Protein AF-W2T5D7-F1 (afdb_monomer_lite)

Foldseek 3Di:
DWDQDPQRFIADPNHTLDRFFDEWDDAVQWIWTAGVQQKIFIAGNPPSHGPADIDHHARQKYWDDDDNQAQWTWIQHNVRDIDIDGTPVSLVSNLVVCLVVVVLVVSLVSCVVVVFQLLCSCQVCVVSCLVCVLVVLVPDPDLVSLLVSLVRDDQDHGPSHPDDGDPQRLLSSLVSQLVSLVPDDLVSSVVNLVNNLSSQCSHVVRNVVVNVVSVVVNVVVVVVVVVVVVVVVVVVVVVVVVVVVVVVVVVVPD

Radius of gyration: 29.01 Å; chains: 1; bounding box: 74×68×77 Å

Organism: Necator americanus (NCBI:txid51031)

Sequence (254 aa):
MLVLTPDFELYADDRLISDSVTSYLVSEDTCLYISLQHKLHLVSPTDRRQLDKERAVELGSKLIACSTSSTSVTMQMPRGNLETIHPRPFVIRVIKELIDKLEYMKALKEMKKHRIDMNLLVDYRPNVFLEHIGDFIRSAKDPDLVNLLIAALNNHCSEWCDGVPMNDKVNCITDLLTKEVVSLPHERRIHMLVVALSALLKATPQRVQEALRLIIEHTNEHTLELILFSLSLREHEREKTEEKGLKKKTYRIN

Secondary structure (DSSP, 8-state):
-EEE-TTS-EEETTEEEESSEEEEEEETTEEEEEETTSEEEEE-TTT--B-S--EE--TT-EEEEE-TT-S-EEEE-TTS-EEEE--HHHHHHHHHHHHHTT-HHHHHHHHHHHT--TTHHHHSSHHHHHHHHHHHHHH---HHHHHHHHHH--SSPPTT--SPPPTTHHHHHHHHHHHHHHTS-HHHHHHHHHHHHHHHHHSSS--HHHHHHHHHHHHHHHHHHHHHHHHHHHHHHHHHHHHHHHHHHHTT--

pLDDT: mean 91.48, std 9.66, range [41.31, 98.5]

InterPro domains:
  IPR006849 Elongator complex protein 1 [PTHR12747] (4-230)
  IPR056167 ELP1, alpha-solenoid [PF23925] (88-219)

Structure (mmCIF, N/CA/C/O backbone):
data_AF-W2T5D7-F1
#
_entry.id   AF-W2T5D7-F1
#
loop_
_atom_site.group_PDB
_atom_site.id
_atom_site.type_symbol
_atom_site.label_atom_id
_atom_site.label_alt_id
_atom_site.label_comp_id
_atom_site.label_asym_id
_atom_site.label_entity_id
_atom_site.label_seq_id
_atom_site.pdbx_PDB_ins_code
_atom_site.Cartn_x
_atom_site.Cartn_y
_atom_site.Cartn_z
_atom_site.occupancy
_atom_site.B_iso_or_equiv
_atom_site.auth_seq_id
_atom_site.auth_comp_id
_atom_site.auth_asym_id
_atom_site.auth_atom_id
_atom_site.pdbx_PDB_model_num
ATOM 1 N N . MET A 1 1 ? 7.777 0.187 -29.564 1.00 74.94 1 MET A N 1
ATOM 2 C CA . MET A 1 1 ? 8.770 -0.903 -29.672 1.00 74.94 1 MET A CA 1
ATOM 3 C C . MET A 1 1 ? 10.034 -0.502 -28.926 1.00 74.94 1 MET A C 1
ATOM 5 O O . MET A 1 1 ? 10.479 0.625 -29.104 1.00 74.94 1 MET A O 1
ATOM 9 N N . LEU A 1 2 ? 10.590 -1.396 -28.096 1.00 85.56 2 LEU A N 1
ATOM 10 C CA . LEU A 1 2 ? 11.895 -1.186 -27.457 1.00 85.56 2 LEU A CA 1
ATOM 11 C C . LEU A 1 2 ? 12.988 -1.952 -28.190 1.00 85.56 2 LEU A C 1
ATOM 13 O O . LEU A 1 2 ? 12.809 -3.138 -28.471 1.00 85.56 2 LEU A O 1
ATOM 17 N N . VAL A 1 3 ? 14.103 -1.283 -28.464 1.00 92.81 3 VAL A N 1
ATOM 18 C CA . VAL A 1 3 ? 15.235 -1.841 -29.212 1.00 92.81 3 VAL A CA 1
ATOM 19 C C . VAL A 1 3 ? 16.529 -1.467 -28.508 1.00 92.81 3 VAL A C 1
ATOM 21 O O . VAL A 1 3 ? 16.761 -0.291 -28.248 1.00 92.81 3 VAL A O 1
ATOM 24 N N . LEU A 1 4 ? 17.364 -2.464 -28.220 1.00 94.56 4 LEU A N 1
ATOM 25 C CA . LEU A 1 4 ? 18.744 -2.266 -27.786 1.00 94.56 4 LEU A CA 1
ATOM 26 C C . LEU A 1 4 ? 19.672 -2.488 -28.985 1.00 94.56 4 LEU A C 1
ATOM 28 O O . LEU A 1 4 ? 19.646 -3.565 -29.584 1.00 94.56 4 LEU A O 1
ATOM 32 N N . THR A 1 5 ? 20.462 -1.481 -29.345 1.00 94.75 5 THR A N 1
ATOM 33 C CA . THR A 1 5 ? 21.422 -1.562 -30.455 1.00 94.75 5 THR A CA 1
ATOM 34 C C . THR A 1 5 ? 22.728 -2.248 -30.020 1.00 94.75 5 THR A C 1
ATOM 36 O O . THR A 1 5 ? 23.008 -2.351 -28.821 1.00 94.75 5 THR A O 1
ATOM 39 N N . PRO A 1 6 ? 23.565 -2.715 -30.969 1.00 94.31 6 PRO A N 1
ATOM 40 C CA . PRO A 1 6 ? 24.908 -3.218 -30.665 1.00 94.31 6 PRO A CA 1
ATOM 41 C C . PRO A 1 6 ? 25.825 -2.185 -29.992 1.00 94.31 6 PRO A C 1
ATOM 43 O O . PRO A 1 6 ? 26.745 -2.578 -29.280 1.00 94.31 6 PRO A O 1
ATOM 46 N N . ASP A 1 7 ? 25.545 -0.893 -30.180 1.00 94.75 7 ASP A N 1
ATOM 47 C CA . ASP A 1 7 ? 26.285 0.230 -29.595 1.00 94.75 7 ASP A CA 1
ATOM 48 C C . ASP A 1 7 ? 25.801 0.591 -28.175 1.00 94.75 7 ASP A C 1
ATOM 50 O O . ASP A 1 7 ? 26.165 1.632 -27.639 1.00 94.75 7 ASP A O 1
ATOM 54 N N . PHE A 1 8 ? 25.018 -0.293 -27.539 1.00 95.94 8 PHE A N 1
ATOM 55 C CA . PHE A 1 8 ? 24.471 -0.148 -26.181 1.00 95.94 8 PHE A CA 1
ATOM 56 C C . PHE A 1 8 ? 23.406 0.947 -26.025 1.00 95.94 8 PHE A C 1
ATOM 58 O O . PHE A 1 8 ? 23.100 1.371 -24.908 1.00 95.94 8 PHE A O 1
ATOM 65 N N . GLU A 1 9 ? 22.776 1.364 -27.121 1.00 96.81 9 GLU A N 1
ATOM 66 C CA . GLU A 1 9 ? 21.721 2.373 -27.100 1.00 96.81 9 GLU A CA 1
ATOM 67 C C . GLU A 1 9 ? 20.343 1.713 -26.996 1.00 96.81 9 GLU A C 1
ATOM 69 O O . GLU A 1 9 ? 19.939 0.918 -27.846 1.00 96.81 9 GLU A O 1
ATOM 74 N N . LEU A 1 10 ? 19.604 2.039 -25.937 1.00 96.19 10 LEU A N 1
ATOM 75 C CA . LEU A 1 10 ? 18.232 1.596 -25.733 1.00 96.19 10 LEU A CA 1
ATOM 76 C C . LEU A 1 10 ? 17.261 2.667 -26.227 1.00 96.19 10 LEU A C 1
ATOM 78 O O . LEU A 1 10 ? 17.227 3.776 -25.693 1.00 96.19 10 LEU A O 1
ATOM 82 N N . TYR A 1 11 ? 16.414 2.302 -27.182 1.00 94.00 11 TYR A N 1
ATOM 83 C CA . TYR A 1 11 ? 15.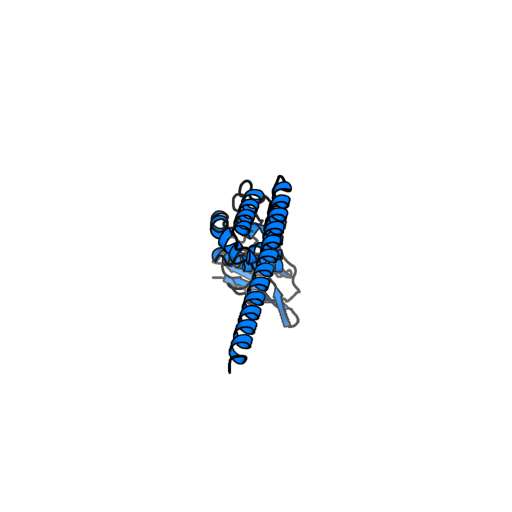345 3.139 -27.715 1.00 94.00 11 TYR A CA 1
ATOM 84 C C . TYR A 1 11 ? 13.971 2.626 -27.289 1.00 94.00 11 TYR A C 1
ATOM 86 O O . TYR A 1 11 ? 13.755 1.417 -27.219 1.00 94.00 11 TYR A O 1
ATOM 94 N N . ALA A 1 12 ? 13.029 3.543 -27.071 1.00 90.88 12 ALA A N 1
ATOM 95 C CA . ALA A 1 12 ? 11.598 3.274 -26.963 1.00 90.88 12 ALA A CA 1
ATOM 96 C C . ALA A 1 12 ? 10.849 4.198 -27.932 1.00 90.88 12 ALA A C 1
ATOM 98 O O . ALA A 1 12 ? 10.947 5.416 -27.805 1.00 90.88 12 ALA A O 1
ATOM 99 N N . ASP A 1 13 ? 10.133 3.628 -28.906 1.00 87.00 13 ASP A N 1
ATOM 100 C CA . ASP A 1 13 ? 9.374 4.386 -29.923 1.00 87.00 13 ASP A CA 1
ATOM 101 C C . ASP A 1 13 ? 10.215 5.497 -30.584 1.00 87.00 13 ASP A C 1
ATOM 103 O O . ASP A 1 13 ? 9.859 6.676 -30.568 1.00 87.00 13 ASP A O 1
ATOM 107 N N . ASP A 1 14 ? 11.385 5.107 -31.104 1.00 86.00 14 ASP A N 1
ATOM 108 C CA . ASP A 1 14 ? 12.387 5.964 -31.763 1.00 86.00 14 ASP A CA 1
ATOM 109 C C . ASP A 1 14 ? 13.026 7.047 -30.875 1.00 86.00 14 ASP A C 1
ATOM 111 O O . ASP A 1 14 ? 13.807 7.878 -31.342 1.00 86.00 14 ASP A O 1
ATOM 115 N N . ARG A 1 15 ? 12.760 7.028 -29.564 1.00 89.25 15 ARG A N 1
ATOM 116 C CA . ARG A 1 15 ? 13.391 7.924 -28.588 1.00 89.25 15 ARG A CA 1
ATOM 117 C C . ARG A 1 15 ? 14.468 7.198 -27.804 1.00 89.25 15 ARG A C 1
ATOM 119 O O . ARG A 1 15 ? 14.214 6.151 -27.215 1.00 89.25 15 ARG A O 1
ATOM 126 N N . LEU A 1 16 ? 15.653 7.796 -27.738 1.00 93.44 16 LEU A N 1
ATOM 127 C CA . LEU A 1 16 ? 16.753 7.292 -26.922 1.00 93.44 16 LEU A CA 1
ATOM 128 C C . LEU A 1 16 ? 16.403 7.391 -25.426 1.00 93.44 16 LEU A C 1
ATOM 130 O O . LEU A 1 16 ? 16.197 8.492 -24.897 1.00 93.44 16 LEU A O 1
ATOM 134 N N . ILE A 1 17 ? 16.368 6.243 -24.749 1.00 94.06 17 ILE A N 1
ATOM 135 C CA . ILE A 1 17 ? 16.234 6.118 -23.294 1.00 94.06 17 ILE A CA 1
ATOM 136 C C . ILE A 1 17 ? 17.598 6.311 -22.628 1.00 94.06 17 ILE A C 1
ATOM 138 O O . ILE A 1 17 ? 17.723 7.140 -21.730 1.00 94.06 17 ILE A O 1
ATOM 142 N N . SER A 1 18 ? 18.611 5.565 -23.073 1.00 94.88 18 SER A N 1
ATOM 143 C CA . SER A 1 18 ? 19.990 5.636 -22.575 1.00 94.88 18 SER A CA 1
ATOM 144 C C . SER A 1 18 ? 20.948 5.033 -23.605 1.00 94.88 18 SER A C 1
ATOM 146 O O . SER A 1 18 ? 20.582 4.100 -24.310 1.00 94.88 18 SER A O 1
ATOM 148 N N . ASP A 1 19 ? 22.162 5.567 -23.683 1.00 95.44 19 ASP A N 1
ATOM 149 C CA . ASP A 1 19 ? 23.250 5.206 -24.607 1.00 95.44 19 ASP A CA 1
ATOM 150 C C . ASP A 1 19 ? 24.275 4.225 -24.006 1.00 95.44 19 ASP A C 1
ATOM 152 O O . ASP A 1 19 ? 25.357 4.010 -24.542 1.00 95.44 19 ASP A O 1
ATOM 156 N N . SER A 1 20 ? 23.977 3.674 -22.831 1.00 95.69 20 SER A N 1
ATOM 157 C CA . SER A 1 20 ? 24.937 2.899 -22.047 1.00 95.69 20 SER A CA 1
ATOM 158 C C . SER A 1 20 ? 24.291 1.680 -21.403 1.00 95.69 20 SER A C 1
ATOM 160 O O . SER A 1 20 ? 24.580 1.364 -20.255 1.00 95.69 20 SER A O 1
ATOM 162 N N . VAL A 1 21 ? 23.414 0.977 -22.119 1.00 97.06 21 VAL A N 1
ATOM 163 C CA . VAL A 1 21 ? 22.600 -0.133 -21.605 1.00 97.06 21 VAL A CA 1
ATOM 164 C C . VAL A 1 21 ? 23.179 -1.501 -21.959 1.00 97.06 21 VAL A C 1
ATOM 166 O O . VAL A 1 21 ? 23.455 -1.805 -23.110 1.00 97.06 21 VAL A O 1
ATOM 169 N N . THR A 1 22 ? 23.286 -2.385 -20.968 1.00 95.50 22 THR A N 1
ATOM 170 C CA . THR A 1 22 ? 23.778 -3.769 -21.141 1.00 95.50 22 THR A CA 1
ATOM 171 C C . THR A 1 22 ? 22.675 -4.825 -21.100 1.00 95.50 22 THR A C 1
ATOM 173 O O . THR A 1 22 ? 22.821 -5.918 -21.643 1.00 95.50 22 THR A O 1
ATOM 176 N N . SER A 1 23 ? 21.572 -4.528 -20.418 1.00 95.31 23 SER A N 1
ATOM 177 C CA . SER A 1 23 ? 20.435 -5.423 -20.223 1.00 95.31 23 SER A CA 1
ATOM 178 C C . SER A 1 23 ? 19.226 -4.581 -19.844 1.00 95.31 23 SER A C 1
ATOM 180 O O . SER A 1 23 ? 19.379 -3.604 -19.109 1.00 95.31 23 SER A O 1
ATOM 182 N N . TYR A 1 24 ? 18.040 -4.945 -20.327 1.00 96.50 24 TYR A N 1
ATOM 183 C CA . TYR A 1 24 ? 16.807 -4.228 -20.024 1.00 96.50 24 TYR A CA 1
ATOM 184 C C . TYR A 1 24 ? 15.618 -5.179 -19.869 1.00 96.50 24 TYR A C 1
ATOM 186 O O . TYR A 1 24 ? 15.615 -6.290 -20.397 1.00 96.50 24 TYR A O 1
ATOM 194 N N . LEU A 1 25 ? 14.607 -4.717 -19.142 1.00 95.62 25 LEU A N 1
ATOM 195 C CA . LEU A 1 25 ? 13.276 -5.303 -19.058 1.00 95.62 25 LEU A CA 1
ATOM 196 C C . LEU A 1 25 ? 12.255 -4.177 -19.083 1.00 95.62 25 LEU A C 1
ATOM 198 O O . LEU A 1 25 ? 12.512 -3.094 -18.561 1.00 95.62 25 LEU A O 1
ATOM 202 N N . VAL A 1 26 ? 11.076 -4.451 -19.627 1.00 92.06 26 VAL A N 1
ATOM 203 C CA . VAL A 1 26 ? 9.957 -3.511 -19.581 1.00 92.06 26 VAL A CA 1
ATOM 204 C C . VAL A 1 26 ? 8.721 -4.211 -19.056 1.00 92.06 26 VAL A C 1
ATOM 206 O O . VAL A 1 26 ? 8.403 -5.329 -19.456 1.00 92.06 26 VAL A O 1
ATOM 209 N N . SER A 1 27 ? 8.042 -3.531 -18.141 1.00 91.56 27 SER A N 1
ATOM 210 C CA . SER A 1 27 ? 6.776 -3.941 -17.555 1.00 91.56 27 SER A CA 1
ATOM 211 C C . SER A 1 27 ? 5.874 -2.718 -17.515 1.00 91.56 27 SER A C 1
ATOM 213 O O . SER A 1 27 ? 6.116 -1.816 -16.718 1.00 91.56 27 SER A O 1
ATOM 215 N N . GLU A 1 28 ? 4.848 -2.701 -18.367 1.00 88.00 28 GLU A N 1
ATOM 216 C CA . GLU A 1 28 ? 3.877 -1.602 -18.481 1.00 88.00 28 GLU A CA 1
ATOM 217 C C . GLU A 1 28 ? 4.550 -0.226 -18.635 1.00 88.00 28 GLU A C 1
ATOM 219 O O . GLU A 1 28 ? 5.160 0.056 -19.665 1.00 88.00 28 GLU A O 1
ATOM 224 N N . ASP A 1 29 ? 4.448 0.620 -17.613 1.00 88.31 29 ASP A N 1
ATOM 225 C CA . ASP A 1 29 ? 4.928 1.998 -17.561 1.00 88.31 29 ASP A CA 1
ATOM 226 C C . ASP A 1 29 ? 6.346 2.126 -16.978 1.00 88.31 29 ASP A C 1
ATOM 228 O O . ASP A 1 29 ? 6.814 3.231 -16.702 1.00 88.31 29 ASP A O 1
ATOM 232 N N . THR A 1 30 ? 7.045 1.005 -16.786 1.00 92.88 30 THR A N 1
ATOM 233 C CA . THR A 1 30 ? 8.369 0.971 -16.167 1.00 92.88 30 THR A CA 1
ATOM 234 C C . THR A 1 30 ? 9.368 0.222 -17.046 1.00 92.88 30 THR A C 1
ATOM 236 O O . THR A 1 30 ? 9.220 -0.968 -17.329 1.00 92.88 30 THR A O 1
ATOM 239 N N . CYS A 1 31 ? 10.441 0.912 -17.428 1.00 94.62 31 CYS A N 1
ATOM 240 C CA . CYS A 1 31 ? 11.620 0.341 -18.061 1.00 94.62 31 CYS A CA 1
ATOM 241 C C . CYS A 1 31 ? 12.746 0.221 -17.031 1.00 94.62 31 CYS A C 1
ATOM 243 O O . CYS A 1 31 ? 13.184 1.218 -16.452 1.00 94.62 31 CYS A O 1
ATOM 245 N N . LEU A 1 32 ? 13.232 -0.999 -16.818 1.00 96.12 32 LEU A N 1
ATOM 246 C CA . LEU A 1 32 ? 14.417 -1.275 -16.015 1.00 96.12 32 LEU A CA 1
ATOM 247 C C . LEU A 1 32 ? 15.587 -1.538 -16.942 1.00 96.12 32 LEU A C 1
ATOM 249 O O . LEU A 1 32 ? 15.451 -2.300 -17.898 1.00 96.12 32 LEU A O 1
ATOM 253 N N . TYR A 1 33 ? 16.746 -0.975 -16.638 1.00 96.94 33 TYR A N 1
ATOM 254 C CA . TYR A 1 33 ? 17.952 -1.300 -17.381 1.00 96.94 33 TYR A CA 1
ATOM 255 C C . TYR A 1 33 ? 19.198 -1.240 -16.506 1.00 96.94 33 TYR A C 1
ATOM 257 O O . TYR A 1 33 ? 19.254 -0.496 -15.528 1.00 96.94 33 TYR A O 1
ATOM 265 N N . ILE A 1 34 ? 20.197 -2.046 -16.856 1.00 97.44 34 ILE A N 1
ATOM 266 C CA . ILE A 1 34 ? 21.520 -2.019 -16.233 1.00 97.44 34 ILE A CA 1
ATOM 267 C C . ILE A 1 34 ? 22.467 -1.268 -17.154 1.00 97.44 34 ILE A C 1
ATOM 269 O O . ILE A 1 34 ? 22.617 -1.639 -18.322 1.00 97.44 34 ILE A O 1
ATOM 273 N N . SER A 1 35 ? 23.122 -0.239 -16.625 1.00 96.62 35 SER A N 1
ATOM 274 C CA . SER A 1 35 ? 24.086 0.547 -17.382 1.00 96.62 35 SER A CA 1
ATOM 275 C C . SER A 1 35 ? 25.485 -0.079 -17.420 1.00 96.62 35 SER A C 1
ATOM 277 O O . SER A 1 35 ? 25.827 -0.947 -16.609 1.00 96.62 35 SER A O 1
ATOM 279 N N . LEU A 1 36 ? 26.330 0.393 -18.338 1.00 95.38 36 LEU A N 1
ATOM 280 C CA . LEU A 1 36 ? 27.746 0.025 -18.439 1.00 95.38 36 LEU A CA 1
ATOM 281 C C . LEU A 1 36 ? 28.531 0.363 -17.161 1.00 95.38 36 LEU A C 1
ATOM 283 O O . LEU A 1 36 ? 29.528 -0.290 -16.875 1.00 95.38 36 LEU A O 1
ATOM 287 N N . GLN A 1 37 ? 28.057 1.317 -16.353 1.00 95.44 37 GLN A N 1
ATOM 288 C CA . GLN A 1 37 ? 28.619 1.673 -15.044 1.00 95.44 37 GLN A CA 1
ATOM 289 C C . GLN A 1 37 ? 28.063 0.816 -13.891 1.00 95.44 37 GLN A C 1
ATOM 291 O O . GLN A 1 37 ? 28.216 1.172 -12.723 1.00 95.44 37 GLN A O 1
ATOM 296 N N . HIS A 1 38 ? 27.408 -0.306 -14.206 1.00 95.44 38 HIS A N 1
ATOM 297 C CA . HIS A 1 38 ? 26.875 -1.280 -13.245 1.00 95.44 38 HIS A CA 1
ATOM 298 C C . HIS A 1 38 ? 25.868 -0.664 -12.281 1.00 95.44 38 HIS A C 1
ATOM 300 O O . HIS A 1 38 ? 25.885 -0.912 -11.073 1.00 95.44 38 HIS A O 1
ATOM 306 N N . LYS A 1 39 ? 24.961 0.143 -12.825 1.00 96.81 39 LYS A N 1
ATOM 307 C CA . LYS A 1 39 ? 23.827 0.672 -12.079 1.00 96.81 39 LYS A CA 1
ATOM 308 C C . LYS A 1 39 ? 22.528 0.167 -12.672 1.00 96.81 39 LYS A C 1
ATOM 310 O O . LYS A 1 39 ? 22.367 0.151 -13.886 1.00 96.81 39 LYS A O 1
ATOM 315 N N . LEU A 1 40 ? 21.599 -0.227 -11.810 1.00 96.94 40 LEU A N 1
ATOM 316 C CA . LEU A 1 40 ? 20.214 -0.450 -12.195 1.00 96.94 40 LEU A CA 1
ATOM 317 C C . LEU A 1 40 ? 19.473 0.886 -12.174 1.00 96.94 40 LEU A C 1
ATOM 319 O O . LEU A 1 40 ? 19.451 1.576 -11.149 1.00 96.94 40 LEU A O 1
ATOM 323 N N . HIS A 1 41 ? 18.831 1.190 -13.291 1.00 96.69 41 HIS A N 1
ATOM 324 C CA . HIS A 1 41 ? 17.963 2.338 -13.482 1.00 96.69 41 HIS A CA 1
ATOM 325 C C . HIS A 1 41 ? 16.523 1.863 -13.658 1.00 96.69 41 HIS A C 1
ATOM 327 O O . HIS A 1 41 ? 16.274 0.802 -14.236 1.00 96.69 41 HIS A O 1
ATOM 333 N N . LEU A 1 42 ? 15.581 2.655 -13.149 1.00 96.12 42 LEU A N 1
ATOM 334 C CA . LEU A 1 42 ? 14.153 2.479 -13.368 1.00 96.12 42 LEU A CA 1
ATOM 335 C C . LEU A 1 42 ? 13.601 3.802 -13.868 1.00 96.12 42 LEU A C 1
ATOM 337 O O . LEU A 1 42 ? 13.645 4.800 -13.145 1.00 96.12 42 LEU A O 1
ATOM 341 N N . VAL A 1 43 ?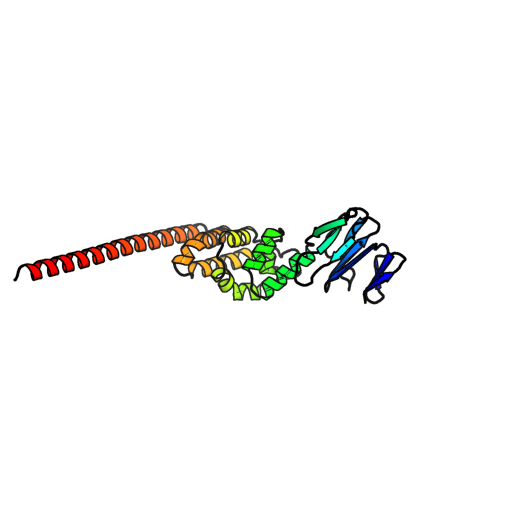 13.092 3.801 -15.092 1.00 95.19 43 VAL A N 1
ATOM 342 C CA . VAL A 1 43 ? 12.601 5.002 -15.766 1.00 95.19 43 VAL A CA 1
ATOM 343 C C . VAL A 1 43 ? 11.249 4.737 -16.404 1.00 95.19 43 VAL A C 1
ATOM 345 O O . VAL A 1 43 ? 10.947 3.610 -16.797 1.00 95.19 43 VAL A O 1
ATOM 348 N N . SER A 1 44 ? 10.439 5.779 -16.538 1.00 93.06 44 SER A N 1
ATOM 349 C CA . SER A 1 44 ? 9.247 5.710 -17.378 1.00 93.06 44 SER A CA 1
ATOM 350 C C . SER A 1 44 ? 9.685 5.691 -18.849 1.00 93.06 44 SER A C 1
ATOM 352 O O . SER A 1 44 ? 10.458 6.560 -19.263 1.00 93.06 44 SER A O 1
ATOM 354 N N . PRO A 1 45 ? 9.233 4.720 -19.664 1.00 90.44 45 PRO A N 1
ATOM 355 C CA . PRO A 1 45 ? 9.609 4.644 -21.073 1.00 90.44 45 PRO A CA 1
ATOM 356 C C . PRO A 1 45 ? 9.028 5.809 -21.891 1.00 90.44 45 PRO A C 1
ATOM 358 O O . PRO A 1 45 ? 9.555 6.132 -22.951 1.00 90.44 45 PRO A O 1
ATOM 361 N N . THR A 1 46 ? 7.976 6.469 -21.395 1.00 89.19 46 THR A N 1
ATOM 362 C CA . THR A 1 46 ? 7.257 7.537 -22.106 1.00 89.19 46 THR A CA 1
ATOM 363 C C . THR A 1 46 ? 7.974 8.887 -22.029 1.00 89.19 46 THR A C 1
ATOM 365 O O . THR A 1 46 ? 8.096 9.595 -23.033 1.00 89.19 46 THR A O 1
ATOM 368 N N . ASP A 1 47 ? 8.438 9.263 -20.835 1.00 89.50 47 ASP A N 1
ATOM 369 C CA . ASP A 1 47 ? 9.009 10.587 -20.533 1.00 89.50 47 ASP A CA 1
ATOM 370 C C . ASP A 1 47 ? 10.446 10.529 -19.980 1.00 89.50 47 ASP A C 1
ATOM 372 O O . ASP A 1 47 ? 11.066 11.573 -19.776 1.00 89.50 47 ASP A O 1
ATOM 376 N N . ARG A 1 48 ? 11.003 9.323 -19.785 1.00 90.00 48 ARG A N 1
ATOM 377 C CA . ARG A 1 48 ? 12.339 9.061 -19.213 1.00 90.00 48 ARG A CA 1
ATOM 378 C C . ARG A 1 48 ? 12.509 9.576 -17.787 1.00 90.00 48 ARG A C 1
ATOM 380 O O . ARG A 1 48 ? 13.633 9.733 -17.312 1.00 90.00 48 ARG A O 1
ATOM 387 N N . ARG A 1 49 ? 11.408 9.831 -17.078 1.00 92.44 49 ARG A N 1
ATOM 388 C CA . ARG A 1 49 ? 11.460 10.234 -15.676 1.00 92.44 49 ARG A CA 1
ATOM 389 C C . ARG A 1 49 ? 11.983 9.080 -14.831 1.00 92.44 49 ARG A C 1
ATOM 391 O O . ARG A 1 49 ? 11.481 7.962 -14.928 1.00 92.44 49 ARG A O 1
ATOM 398 N N . GLN A 1 50 ? 12.952 9.369 -13.969 1.00 92.81 50 GLN A N 1
ATOM 399 C CA . GLN A 1 50 ? 13.447 8.412 -12.985 1.00 92.81 50 GLN A CA 1
ATOM 400 C C . GLN A 1 50 ? 12.323 8.041 -12.001 1.00 92.81 50 GLN A C 1
ATOM 402 O O . GLN A 1 50 ? 11.702 8.919 -11.399 1.00 92.81 50 GLN A O 1
ATOM 407 N N . LEU A 1 51 ? 12.059 6.742 -11.848 1.00 92.75 51 LEU A N 1
ATOM 408 C CA . LEU A 1 51 ? 10.973 6.202 -11.019 1.00 92.75 51 LEU A CA 1
ATOM 409 C C . LEU A 1 51 ? 11.446 5.708 -9.647 1.00 92.75 51 LEU A C 1
ATOM 411 O O . LEU A 1 51 ? 10.652 5.632 -8.714 1.00 92.75 51 LEU A O 1
ATOM 415 N N . ASP A 1 52 ? 12.724 5.359 -9.517 1.00 92.38 52 ASP A N 1
ATOM 416 C CA . ASP A 1 52 ? 13.335 4.937 -8.254 1.00 92.38 52 ASP A CA 1
ATOM 417 C C . ASP A 1 52 ? 14.800 5.377 -8.201 1.00 92.38 52 ASP A C 1
ATOM 419 O O . ASP A 1 52 ? 15.391 5.745 -9.215 1.00 92.38 52 ASP A O 1
ATOM 423 N N . LYS A 1 53 ? 15.424 5.331 -7.027 1.00 92.06 53 LYS A N 1
ATOM 424 C CA . LYS A 1 53 ? 16.849 5.647 -6.898 1.00 92.06 53 LYS A CA 1
ATOM 425 C C . LYS A 1 53 ? 17.693 4.640 -7.675 1.00 92.06 53 LYS A C 1
ATOM 427 O O . LYS A 1 53 ? 17.438 3.437 -7.646 1.00 92.06 53 LYS A O 1
ATOM 432 N N . GLU A 1 54 ? 18.740 5.139 -8.325 1.00 94.44 54 GLU A N 1
ATOM 433 C CA . GLU A 1 54 ? 19.761 4.276 -8.913 1.00 94.44 54 GLU A CA 1
ATOM 434 C C . GLU A 1 54 ? 20.406 3.414 -7.828 1.00 94.44 54 GLU A C 1
ATOM 436 O O . GLU A 1 54 ? 20.687 3.881 -6.720 1.00 94.44 54 GLU A O 1
ATOM 441 N N . ARG A 1 55 ? 20.695 2.159 -8.166 1.00 94.38 55 ARG A N 1
ATOM 442 C CA . ARG A 1 55 ? 21.417 1.247 -7.276 1.00 94.38 55 ARG A CA 1
ATOM 443 C C . ARG A 1 55 ? 22.575 0.599 -8.004 1.00 94.38 55 ARG A C 1
ATOM 445 O O . ARG A 1 55 ? 22.441 0.218 -9.162 1.00 94.38 55 ARG A O 1
ATOM 452 N N . ALA A 1 56 ? 23.692 0.433 -7.308 1.00 96.12 56 ALA A N 1
ATOM 453 C CA . ALA A 1 56 ? 24.793 -0.367 -7.817 1.00 96.12 56 ALA A CA 1
ATOM 454 C C . ALA A 1 56 ? 24.373 -1.842 -7.944 1.00 96.12 56 ALA A C 1
ATOM 456 O O . ALA A 1 56 ? 23.576 -2.353 -7.148 1.00 96.12 56 ALA A O 1
ATOM 457 N N . VAL A 1 57 ? 24.920 -2.510 -8.952 1.00 95.25 57 VAL A N 1
ATOM 458 C CA . VAL A 1 57 ? 24.823 -3.953 -9.181 1.00 95.25 57 VAL A CA 1
ATOM 459 C C . VAL A 1 57 ? 26.220 -4.510 -9.448 1.00 95.25 57 VAL A C 1
ATOM 461 O O . VAL A 1 57 ? 27.148 -3.759 -9.743 1.00 95.25 57 VAL A O 1
ATOM 464 N N . GLU A 1 58 ? 26.402 -5.823 -9.332 1.00 94.44 58 GLU A N 1
ATOM 465 C CA . GLU A 1 58 ? 27.695 -6.435 -9.648 1.00 94.44 58 GLU A CA 1
ATOM 466 C C . GLU A 1 58 ? 27.984 -6.354 -11.155 1.00 94.44 58 GLU A C 1
ATOM 468 O O . GLU A 1 58 ? 27.082 -6.532 -11.982 1.00 94.44 58 GLU A O 1
ATOM 473 N N . LEU A 1 59 ? 29.248 -6.123 -11.520 1.00 94.06 59 LEU A N 1
ATOM 474 C CA . LEU A 1 59 ? 29.715 -6.133 -12.909 1.00 94.06 59 LEU A CA 1
ATOM 475 C C . LEU A 1 59 ? 29.356 -7.462 -13.584 1.00 94.06 59 LEU A C 1
ATOM 477 O O . LEU A 1 59 ? 29.852 -8.509 -13.182 1.00 94.06 59 LEU A O 1
ATOM 481 N N . GLY A 1 60 ? 28.539 -7.406 -14.638 1.00 92.81 60 GLY A N 1
ATOM 482 C CA . GLY A 1 60 ? 28.072 -8.582 -15.380 1.00 92.81 60 GLY A CA 1
ATOM 483 C C . GLY A 1 60 ? 26.691 -9.095 -14.959 1.00 92.81 60 GLY A C 1
ATOM 484 O O . GLY A 1 60 ? 26.237 -10.101 -15.503 1.00 92.81 60 GLY A O 1
ATOM 485 N N . SER A 1 61 ? 26.014 -8.414 -14.027 1.00 96.00 61 SER A N 1
ATOM 486 C CA . SER A 1 61 ? 24.620 -8.716 -13.682 1.00 96.00 61 SER A CA 1
ATOM 487 C C . SER A 1 61 ? 23.696 -8.497 -14.881 1.00 96.00 61 SER A C 1
ATOM 489 O O . SER A 1 61 ? 23.873 -7.545 -15.642 1.00 96.00 61 SER A O 1
ATOM 491 N N . LYS A 1 62 ? 22.675 -9.344 -15.027 1.00 96.25 62 LYS A N 1
ATOM 492 C CA . LYS A 1 62 ? 21.676 -9.257 -16.102 1.00 96.25 62 LYS A CA 1
ATOM 493 C C . LYS A 1 62 ? 20.261 -9.302 -15.547 1.00 96.25 62 LYS A C 1
ATOM 495 O O . LYS A 1 62 ? 19.983 -10.037 -14.602 1.00 96.25 62 LYS A O 1
ATOM 500 N N . LEU A 1 63 ? 19.358 -8.543 -16.155 1.00 96.75 63 LEU A N 1
ATOM 501 C CA . LEU A 1 63 ? 17.925 -8.649 -15.907 1.00 96.75 63 LEU A CA 1
ATOM 502 C C . LEU A 1 63 ? 17.373 -9.845 -16.694 1.00 96.75 63 LEU A C 1
ATOM 504 O O . LEU A 1 63 ? 17.665 -9.979 -17.880 1.00 96.75 63 LEU A O 1
ATOM 508 N N . ILE A 1 64 ? 16.608 -10.718 -16.033 1.00 96.62 64 ILE A N 1
ATOM 509 C CA . ILE A 1 64 ? 16.118 -11.972 -16.630 1.00 96.62 64 ILE A CA 1
ATOM 510 C C . ILE A 1 64 ? 14.607 -11.947 -16.827 1.00 96.62 64 ILE A C 1
ATOM 512 O O . ILE A 1 64 ? 14.126 -12.233 -17.919 1.00 96.62 64 ILE A O 1
ATOM 516 N N . ALA A 1 65 ? 13.854 -11.623 -15.776 1.00 95.38 65 ALA A N 1
ATOM 517 C CA . ALA A 1 65 ? 12.399 -11.629 -15.837 1.00 95.38 65 ALA A CA 1
ATOM 518 C C . ALA A 1 65 ? 11.779 -10.645 -14.844 1.00 95.38 65 ALA A C 1
ATOM 520 O O . ALA A 1 65 ? 12.289 -10.432 -13.743 1.00 95.38 65 ALA A O 1
ATOM 521 N N . CYS A 1 66 ? 10.635 -10.091 -15.223 1.00 94.00 66 CYS A N 1
ATOM 522 C CA . CYS A 1 66 ? 9.741 -9.344 -14.350 1.00 94.00 66 CYS A CA 1
ATOM 523 C C . CYS A 1 66 ? 8.293 -9.679 -14.721 1.00 94.00 66 CYS A C 1
ATOM 525 O O . CYS A 1 66 ? 8.022 -10.092 -15.849 1.00 94.00 66 CYS A O 1
ATOM 527 N N . SER A 1 67 ? 7.364 -9.506 -13.782 1.00 87.50 67 SER A N 1
ATOM 528 C CA . SER A 1 67 ? 5.935 -9.707 -14.029 1.00 87.50 67 SER A CA 1
ATOM 529 C C . SER A 1 67 ? 5.163 -8.420 -13.782 1.00 87.50 67 SER A C 1
ATOM 531 O O . SER A 1 67 ? 5.481 -7.645 -12.877 1.00 87.50 67 SER A O 1
ATOM 533 N N . THR A 1 68 ? 4.100 -8.222 -14.559 1.00 83.56 68 THR A N 1
ATOM 534 C CA . THR A 1 68 ? 3.146 -7.146 -14.315 1.00 83.56 68 THR A CA 1
ATOM 535 C C . THR A 1 68 ? 2.327 -7.407 -13.047 1.00 83.56 68 THR A C 1
ATOM 537 O O . THR A 1 68 ? 1.989 -6.474 -12.341 1.00 83.56 68 THR A O 1
ATOM 540 N N . SER A 1 69 ? 2.086 -8.656 -12.658 1.00 86.00 69 SER A N 1
ATOM 541 C CA . SER A 1 69 ? 1.272 -8.973 -11.477 1.00 86.00 69 SER A CA 1
ATOM 542 C C . SER A 1 69 ? 2.093 -9.273 -10.219 1.00 86.00 69 SER A C 1
ATOM 544 O O . SER A 1 69 ? 1.554 -9.804 -9.247 1.00 86.00 69 SER A O 1
ATOM 546 N N . SER A 1 70 ? 3.407 -9.025 -10.229 1.00 90.38 70 SER A N 1
ATOM 547 C CA . SER A 1 70 ? 4.274 -9.281 -9.078 1.00 90.38 70 SER A CA 1
ATOM 548 C C . SER A 1 70 ? 5.157 -8.087 -8.743 1.00 90.38 70 SER A C 1
ATOM 550 O O . SER A 1 70 ? 5.433 -7.216 -9.566 1.00 90.38 70 SER A O 1
ATOM 552 N N . THR A 1 71 ? 5.640 -8.067 -7.502 1.00 93.81 71 THR A N 1
ATOM 553 C CA . THR A 1 71 ? 6.584 -7.046 -7.042 1.00 93.81 71 THR A CA 1
ATOM 554 C C . THR A 1 71 ? 8.035 -7.368 -7.412 1.00 93.81 71 THR A C 1
ATOM 556 O O . THR A 1 71 ? 8.929 -6.589 -7.096 1.00 93.81 71 THR A O 1
ATOM 559 N N . SER A 1 72 ? 8.292 -8.541 -7.998 1.00 94.81 72 SER A N 1
ATOM 560 C CA . SER A 1 72 ? 9.618 -9.151 -8.083 1.00 94.81 72 SER A CA 1
ATOM 561 C C . SER A 1 72 ? 10.247 -9.007 -9.464 1.00 94.81 72 SER A C 1
ATOM 563 O O . SER A 1 72 ? 9.618 -9.305 -10.480 1.00 94.81 72 SER A O 1
ATOM 565 N N . VAL A 1 73 ? 11.534 -8.685 -9.482 1.00 96.12 73 VAL A N 1
ATOM 566 C CA . VAL A 1 73 ? 12.387 -8.751 -10.668 1.00 96.12 73 VAL A CA 1
ATOM 567 C C . VAL A 1 73 ? 13.503 -9.747 -10.397 1.00 96.12 73 VAL A C 1
ATOM 569 O O . VAL A 1 73 ? 14.208 -9.637 -9.394 1.00 96.12 73 VAL A O 1
ATOM 572 N N . THR A 1 74 ? 13.655 -10.724 -11.285 1.00 97.12 74 THR A N 1
ATOM 573 C CA . THR A 1 74 ? 14.714 -11.728 -11.216 1.00 97.12 74 THR A CA 1
ATOM 574 C C . THR A 1 74 ? 15.910 -11.274 -12.040 1.00 97.12 74 THR A C 1
ATOM 576 O O . THR A 1 74 ? 15.793 -10.920 -13.217 1.00 97.12 74 THR A O 1
ATOM 579 N N . MET A 1 75 ? 17.072 -11.313 -11.405 1.00 96.50 75 MET A N 1
ATOM 580 C CA . MET A 1 75 ? 18.370 -10.968 -11.955 1.00 96.50 75 MET A CA 1
ATOM 581 C C . MET A 1 75 ? 19.272 -12.192 -11.937 1.00 96.50 75 MET A C 1
ATOM 583 O O . MET A 1 75 ? 19.177 -13.024 -11.041 1.00 96.50 75 MET A O 1
ATOM 587 N N . GLN A 1 76 ? 20.171 -12.286 -12.906 1.00 96.81 76 GLN A N 1
ATOM 588 C CA . GLN A 1 76 ? 21.284 -13.218 -12.862 1.00 96.81 76 GLN A CA 1
ATOM 589 C C . GLN A 1 76 ? 22.543 -12.456 -12.474 1.00 96.81 76 GLN A C 1
ATOM 591 O O . GLN A 1 76 ? 22.925 -11.494 -13.140 1.00 96.81 76 GLN A O 1
ATOM 596 N N . MET A 1 77 ? 23.193 -12.912 -11.413 1.00 94.62 77 MET A N 1
ATOM 597 C CA . MET A 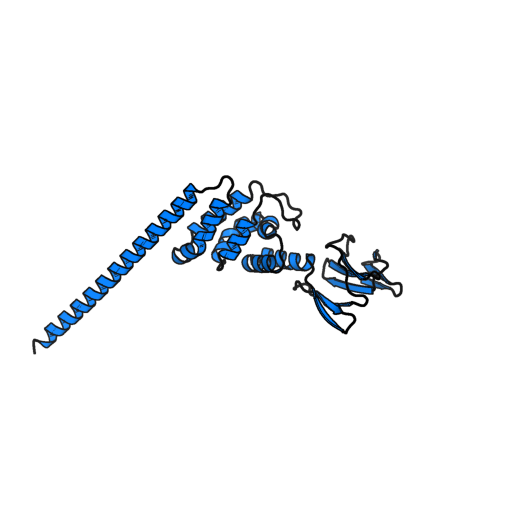1 77 ? 24.490 -12.414 -10.979 1.00 94.62 77 MET A CA 1
ATOM 598 C C . MET A 1 77 ? 25.600 -12.965 -11.881 1.00 94.62 77 MET A C 1
ATOM 600 O O . MET A 1 77 ? 25.418 -14.016 -12.501 1.00 94.62 77 MET A O 1
ATOM 604 N N . PRO A 1 78 ? 26.789 -12.340 -11.918 1.00 91.06 78 PRO A N 1
ATOM 605 C CA . PRO A 1 78 ? 27.866 -12.724 -12.841 1.00 91.06 78 PRO A CA 1
ATOM 606 C C . PRO A 1 78 ? 28.310 -14.188 -12.703 1.00 91.06 78 PRO A C 1
ATOM 608 O O . PRO A 1 78 ? 28.790 -14.797 -13.653 1.00 91.06 78 PRO A O 1
ATOM 611 N N . ARG A 1 79 ? 28.121 -14.771 -11.512 1.00 92.19 79 ARG A N 1
ATOM 612 C CA . ARG A 1 79 ? 28.458 -16.166 -11.183 1.00 92.19 79 ARG A CA 1
ATOM 613 C C . ARG A 1 79 ? 27.367 -17.177 -11.562 1.00 92.19 79 ARG A C 1
ATOM 615 O O . ARG A 1 79 ? 27.497 -18.351 -11.242 1.00 92.19 79 ARG A O 1
ATOM 622 N N . GLY A 1 80 ? 26.281 -16.731 -12.192 1.00 91.12 80 GLY A N 1
ATOM 623 C CA . GLY A 1 80 ? 25.154 -17.567 -12.612 1.00 91.12 80 GLY A CA 1
ATOM 624 C C . GLY A 1 80 ? 24.023 -17.698 -11.587 1.00 91.12 80 GLY A C 1
ATOM 625 O O . GLY A 1 80 ? 22.948 -18.169 -11.954 1.00 91.12 80 GLY A O 1
ATOM 626 N N . ASN A 1 81 ? 24.220 -17.245 -10.343 1.00 96.06 81 ASN A N 1
ATOM 627 C CA . ASN A 1 81 ? 23.178 -17.241 -9.311 1.00 96.06 81 ASN A CA 1
ATOM 628 C C . ASN A 1 81 ? 21.996 -16.358 -9.726 1.00 96.06 81 ASN A C 1
ATOM 630 O O . ASN A 1 81 ? 22.199 -15.270 -10.265 1.00 96.06 81 ASN A O 1
ATOM 634 N N . LEU A 1 82 ? 20.774 -16.797 -9.425 1.00 96.44 82 LEU A N 1
ATOM 635 C CA . LEU A 1 82 ? 19.579 -15.976 -9.595 1.00 96.44 82 LEU A CA 1
ATOM 636 C C . LEU A 1 82 ? 19.256 -15.251 -8.292 1.00 96.44 82 LEU A C 1
ATOM 638 O O . LEU A 1 82 ? 19.111 -15.874 -7.242 1.00 96.44 82 LEU A O 1
ATOM 642 N N . GLU A 1 83 ? 19.101 -13.938 -8.377 1.00 94.94 83 GLU A N 1
ATOM 643 C CA . GLU A 1 83 ? 18.678 -13.084 -7.277 1.00 94.94 83 GLU A CA 1
ATOM 644 C C . GLU A 1 83 ? 17.341 -12.433 -7.602 1.00 94.94 83 GLU A C 1
ATOM 646 O O . GLU A 1 83 ? 17.043 -12.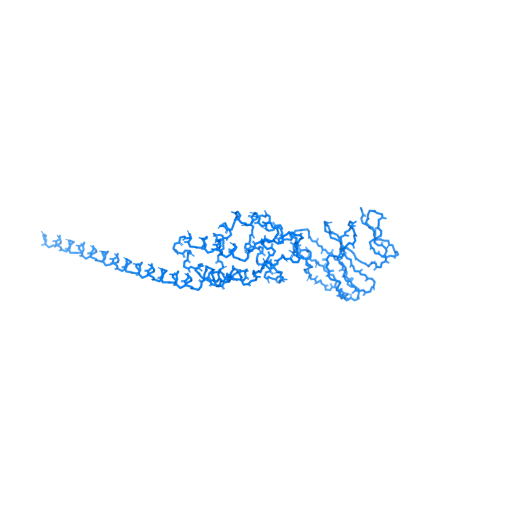114 -8.750 1.00 94.94 83 GLU A O 1
ATOM 651 N N . THR A 1 84 ? 16.512 -12.236 -6.581 1.00 95.62 84 THR A N 1
ATOM 652 C CA . THR A 1 84 ? 15.229 -11.547 -6.728 1.00 95.62 84 THR A CA 1
ATOM 653 C C . THR A 1 84 ? 15.264 -10.238 -5.964 1.00 95.62 84 THR A C 1
ATOM 655 O O . THR A 1 84 ? 15.603 -10.205 -4.782 1.00 95.62 84 THR A O 1
ATOM 658 N N . ILE A 1 85 ? 14.889 -9.157 -6.639 1.00 95.00 85 ILE A N 1
ATOM 659 C CA . ILE A 1 85 ? 14.763 -7.825 -6.053 1.00 95.00 85 ILE A CA 1
ATOM 660 C C . ILE A 1 85 ? 13.311 -7.352 -6.134 1.00 95.00 85 ILE A C 1
ATOM 662 O O . ILE A 1 85 ? 12.542 -7.829 -6.966 1.00 95.00 85 ILE A O 1
ATOM 666 N N . HIS A 1 86 ? 12.948 -6.386 -5.291 1.00 95.69 86 HIS A N 1
ATOM 667 C CA . HIS A 1 86 ? 11.609 -5.791 -5.263 1.00 95.69 86 HIS A CA 1
ATOM 668 C C . HIS A 1 86 ? 11.704 -4.267 -5.399 1.00 95.69 86 HIS A C 1
ATOM 670 O O . HIS A 1 86 ? 11.755 -3.572 -4.381 1.00 95.69 86 HIS A O 1
ATOM 676 N N . PRO A 1 87 ? 11.812 -3.732 -6.629 1.00 94.56 87 PRO A N 1
ATOM 677 C CA . PRO A 1 87 ? 11.902 -2.291 -6.840 1.00 94.56 87 PRO A CA 1
ATOM 678 C C . PRO A 1 87 ? 10.647 -1.576 -6.337 1.00 94.56 87 PRO A C 1
ATOM 680 O O . PRO A 1 87 ? 9.540 -2.110 -6.462 1.00 94.56 87 PRO A O 1
ATOM 683 N N . ARG A 1 88 ? 10.788 -0.359 -5.797 1.00 93.94 88 ARG A N 1
ATOM 684 C CA . ARG A 1 88 ? 9.644 0.334 -5.187 1.00 93.94 88 ARG A CA 1
ATOM 685 C C . ARG A 1 88 ? 8.487 0.572 -6.165 1.00 93.94 88 ARG A C 1
ATOM 687 O O . ARG A 1 88 ? 7.368 0.261 -5.770 1.00 93.94 88 ARG A O 1
ATOM 694 N N . PRO A 1 89 ? 8.697 0.987 -7.432 1.00 93.12 89 PRO A N 1
ATOM 695 C CA . PRO A 1 89 ? 7.597 1.148 -8.387 1.00 93.12 89 PRO A CA 1
ATOM 696 C C . PRO A 1 89 ? 6.742 -0.117 -8.557 1.00 93.12 89 PRO A C 1
ATOM 698 O O . PRO A 1 89 ? 5.517 -0.040 -8.586 1.00 93.12 89 PRO A O 1
ATOM 701 N N . PHE A 1 90 ? 7.369 -1.298 -8.563 1.00 95.06 90 PHE A N 1
ATOM 702 C CA . PHE A 1 90 ? 6.669 -2.582 -8.667 1.00 95.06 90 PHE A CA 1
ATOM 703 C C . PHE A 1 90 ? 5.851 -2.890 -7.410 1.00 95.06 90 PHE A C 1
ATOM 705 O O . PHE A 1 90 ? 4.707 -3.327 -7.506 1.00 95.06 90 PHE A O 1
ATOM 712 N N . VAL A 1 91 ? 6.424 -2.641 -6.230 1.00 96.19 91 VAL A N 1
ATOM 713 C CA . VAL A 1 91 ? 5.728 -2.808 -4.946 1.00 96.19 91 VAL A CA 1
ATOM 714 C C . VAL A 1 91 ? 4.514 -1.880 -4.860 1.00 96.19 91 VAL A C 1
ATOM 716 O O . VAL A 1 91 ? 3.422 -2.320 -4.508 1.00 96.19 91 VAL A O 1
ATOM 719 N N . ILE A 1 92 ? 4.691 -0.607 -5.211 1.00 95.50 92 ILE A N 1
ATOM 720 C CA . ILE A 1 92 ? 3.644 0.417 -5.144 1.00 95.50 92 ILE A CA 1
ATOM 721 C C . ILE A 1 92 ? 2.509 0.116 -6.115 1.00 95.50 92 ILE A C 1
ATOM 723 O O . ILE A 1 92 ? 1.349 0.263 -5.742 1.00 95.50 92 ILE A O 1
ATOM 727 N N . ARG A 1 93 ? 2.822 -0.351 -7.326 1.00 94.31 93 ARG A N 1
ATOM 728 C CA . ARG A 1 93 ? 1.819 -0.771 -8.309 1.00 94.31 93 ARG A CA 1
ATOM 729 C C . ARG A 1 93 ? 0.925 -1.888 -7.769 1.00 94.31 93 ARG A C 1
ATOM 731 O O . ARG A 1 93 ? -0.288 -1.719 -7.731 1.00 94.31 93 ARG A O 1
ATOM 738 N N . VAL A 1 94 ? 1.517 -2.956 -7.228 1.00 96.31 94 VAL A N 1
ATOM 739 C CA . VAL A 1 94 ? 0.754 -4.054 -6.603 1.00 96.31 94 VAL A CA 1
ATOM 740 C C . VAL A 1 94 ? -0.078 -3.559 -5.416 1.00 96.31 94 VAL A C 1
ATOM 742 O O . VAL A 1 94 ? -1.230 -3.953 -5.261 1.00 96.31 94 VAL A O 1
ATOM 745 N N . ILE A 1 95 ? 0.464 -2.667 -4.584 1.00 97.50 95 ILE A N 1
ATOM 746 C CA . ILE A 1 95 ? -0.286 -2.070 -3.471 1.00 97.50 95 ILE A CA 1
ATOM 747 C C . ILE A 1 95 ? -1.494 -1.267 -3.975 1.00 97.50 95 ILE A C 1
ATOM 749 O O . ILE A 1 95 ? -2.583 -1.420 -3.425 1.00 97.50 95 ILE A O 1
ATOM 753 N N . LYS A 1 96 ? -1.324 -0.437 -5.010 1.00 95.88 96 LYS A N 1
ATOM 754 C CA . LYS A 1 96 ? -2.411 0.350 -5.613 1.00 95.88 96 LYS A CA 1
ATOM 755 C C . LYS A 1 96 ? -3.497 -0.558 -6.189 1.00 95.88 96 LYS A C 1
ATOM 757 O O . LYS A 1 96 ? -4.664 -0.355 -5.875 1.00 95.88 96 LYS A O 1
ATOM 762 N N . GLU A 1 97 ? -3.122 -1.629 -6.886 1.00 96.19 97 GLU A N 1
ATOM 763 C CA . GLU A 1 97 ? -4.077 -2.636 -7.368 1.00 96.19 97 GLU A CA 1
ATOM 764 C C . GLU A 1 97 ? -4.854 -3.320 -6.234 1.00 96.19 97 GLU A C 1
ATOM 766 O O . GLU A 1 97 ? -6.047 -3.593 -6.372 1.00 96.19 97 GLU A O 1
ATOM 771 N N . LEU A 1 98 ? -4.197 -3.623 -5.109 1.00 97.31 98 LEU A N 1
ATOM 772 C CA . LEU A 1 98 ? -4.868 -4.183 -3.932 1.00 97.31 98 LEU A CA 1
ATOM 773 C C . LEU A 1 98 ? -5.852 -3.177 -3.323 1.00 97.31 98 LEU A C 1
ATOM 775 O O . LEU A 1 98 ? -6.946 -3.572 -2.929 1.00 97.31 98 LEU A O 1
ATOM 779 N N . ILE A 1 99 ? -5.488 -1.891 -3.271 1.00 97.12 99 ILE A N 1
ATOM 780 C CA . ILE A 1 99 ? -6.373 -0.814 -2.803 1.00 97.12 99 ILE A CA 1
ATOM 781 C C . ILE A 1 99 ? -7.582 -0.663 -3.735 1.00 97.12 99 ILE A C 1
ATOM 783 O O . ILE A 1 99 ? -8.706 -0.582 -3.246 1.00 97.12 99 ILE A O 1
ATOM 787 N N . ASP A 1 100 ? -7.382 -0.690 -5.055 1.00 96.81 100 ASP A N 1
ATOM 788 C CA . ASP A 1 100 ? -8.469 -0.606 -6.041 1.00 96.81 100 ASP A CA 1
ATOM 789 C C . ASP A 1 100 ? -9.443 -1.791 -5.948 1.00 96.81 100 ASP A C 1
ATOM 791 O O . ASP A 1 100 ? -10.636 -1.637 -6.203 1.00 96.81 100 ASP A O 1
ATOM 795 N N . LYS A 1 101 ? -8.956 -2.968 -5.535 1.00 97.25 101 LYS A N 1
ATOM 796 C CA . LYS A 1 101 ? -9.773 -4.164 -5.260 1.00 97.25 101 LYS A CA 1
ATOM 797 C C . LYS A 1 101 ? -10.358 -4.194 -3.840 1.00 97.25 101 LYS A C 1
ATOM 799 O O . LYS A 1 101 ? -10.952 -5.201 -3.461 1.00 97.25 101 LYS A O 1
ATOM 804 N N . LEU A 1 102 ? -10.178 -3.130 -3.050 1.00 97.50 102 LEU A N 1
ATOM 805 C CA . LEU A 1 102 ? -10.594 -3.022 -1.643 1.00 97.50 102 LEU A CA 1
ATOM 806 C C . LEU A 1 102 ? -9.954 -4.083 -0.720 1.00 97.50 102 LEU A C 1
ATOM 808 O O . LEU A 1 102 ? -10.428 -4.355 0.384 1.00 97.50 102 LEU A O 1
ATOM 812 N N . GLU A 1 103 ? -8.829 -4.677 -1.127 1.00 97.25 103 GLU A N 1
ATOM 813 C CA . GLU A 1 103 ? -8.101 -5.700 -0.369 1.00 97.25 103 GLU A CA 1
ATOM 814 C C . GLU A 1 103 ? -7.119 -5.075 0.644 1.00 97.25 103 GLU A C 1
ATOM 816 O O . GLU A 1 103 ? -5.936 -5.428 0.715 1.00 97.25 103 GLU A O 1
ATOM 821 N N . TYR A 1 104 ? -7.610 -4.147 1.470 1.00 97.81 104 TYR A N 1
ATOM 822 C CA . TYR A 1 104 ? -6.799 -3.291 2.348 1.00 97.81 104 TYR A CA 1
ATOM 823 C C . TYR A 1 104 ? -5.856 -4.054 3.286 1.00 97.81 104 TYR A C 1
ATOM 825 O O . TYR A 1 104 ? -4.700 -3.670 3.464 1.00 97.81 104 TYR A O 1
ATOM 833 N N . MET A 1 105 ? -6.303 -5.177 3.856 1.00 97.31 105 MET A N 1
ATOM 834 C CA . MET A 1 105 ? -5.457 -5.986 4.741 1.00 97.31 105 MET A CA 1
ATOM 835 C C . MET A 1 105 ? -4.285 -6.639 4.003 1.00 97.31 105 MET A C 1
ATOM 837 O O . MET A 1 105 ? -3.222 -6.827 4.593 1.00 97.31 105 MET A O 1
ATOM 841 N N . LYS A 1 106 ? -4.448 -6.993 2.721 1.00 97.38 106 LYS A N 1
ATOM 842 C CA . LYS A 1 106 ? -3.333 -7.494 1.907 1.00 97.38 106 LYS A CA 1
ATOM 843 C C . LYS A 1 106 ? -2.390 -6.349 1.540 1.00 97.38 106 LYS A C 1
ATOM 845 O O . LYS A 1 106 ? -1.180 -6.519 1.663 1.00 97.38 106 LYS A O 1
ATOM 850 N N . ALA A 1 107 ? -2.932 -5.178 1.199 1.00 97.81 107 ALA A N 1
ATOM 851 C CA . ALA A 1 107 ? -2.136 -3.982 0.930 1.00 97.81 107 ALA A CA 1
ATOM 852 C C . ALA A 1 107 ? -1.255 -3.605 2.136 1.00 97.81 107 ALA A C 1
ATOM 854 O O . ALA A 1 107 ? -0.045 -3.456 1.984 1.00 97.81 107 ALA A O 1
ATOM 855 N N . LEU A 1 108 ? -1.815 -3.563 3.353 1.00 97.94 108 LEU A N 1
ATOM 856 C CA . LEU A 1 108 ? -1.056 -3.287 4.580 1.00 97.94 108 LEU A CA 1
ATOM 857 C C . LEU A 1 108 ? 0.046 -4.322 4.856 1.00 97.94 108 LEU A C 1
ATOM 859 O O . LEU A 1 108 ? 1.114 -3.964 5.356 1.00 97.94 108 LEU A O 1
ATOM 863 N N . LYS A 1 109 ? -0.176 -5.601 4.524 1.00 97.69 109 LYS A N 1
ATOM 864 C CA . LYS A 1 109 ? 0.858 -6.641 4.654 1.00 97.69 109 LYS A CA 1
ATOM 865 C C . LYS A 1 109 ? 2.024 -6.397 3.702 1.00 97.69 109 LYS A C 1
ATOM 867 O O . LYS A 1 109 ? 3.171 -6.476 4.142 1.00 97.69 109 LYS A O 1
ATOM 872 N N . GLU A 1 110 ? 1.749 -6.059 2.444 1.00 97.88 110 GLU A N 1
ATOM 873 C CA . GLU A 1 110 ? 2.796 -5.711 1.477 1.00 97.88 110 GLU A CA 1
ATOM 874 C C . GLU A 1 110 ? 3.522 -4.420 1.879 1.00 97.88 110 GLU A C 1
ATOM 876 O O . GLU A 1 110 ? 4.754 -4.384 1.864 1.00 97.88 110 GLU A O 1
ATOM 881 N N . MET A 1 111 ? 2.794 -3.404 2.360 1.00 98.06 111 MET A N 1
ATOM 882 C CA . MET A 1 111 ? 3.393 -2.179 2.900 1.00 98.06 111 MET A CA 1
ATOM 883 C C . MET A 1 111 ? 4.331 -2.476 4.075 1.00 98.06 111 MET A C 1
ATOM 885 O O . MET A 1 111 ? 5.473 -2.019 4.081 1.00 98.06 111 MET A O 1
ATOM 889 N N . LYS A 1 112 ? 3.896 -3.295 5.044 1.00 97.56 112 LYS A N 1
ATOM 890 C CA . LYS A 1 112 ? 4.718 -3.712 6.193 1.00 97.56 112 LYS A CA 1
ATOM 891 C C . LYS A 1 112 ? 5.962 -4.480 5.745 1.00 97.56 112 LYS A C 1
ATOM 893 O O . LYS A 1 112 ? 7.064 -4.185 6.205 1.00 97.56 112 LYS A O 1
ATOM 898 N N . LYS A 1 113 ? 5.795 -5.454 4.845 1.00 97.38 113 LYS A N 1
ATOM 899 C CA . LYS A 1 113 ? 6.874 -6.307 4.325 1.00 97.38 113 LYS A CA 1
ATOM 900 C C . LYS A 1 113 ? 7.946 -5.496 3.598 1.00 97.38 113 LYS A C 1
ATOM 902 O O . LYS A 1 113 ? 9.133 -5.719 3.818 1.00 97.38 113 LYS A O 1
ATOM 907 N N . HIS A 1 114 ? 7.529 -4.546 2.765 1.00 96.81 114 HIS A N 1
ATOM 908 C CA . HIS A 1 114 ? 8.421 -3.752 1.921 1.00 96.81 114 HIS A CA 1
ATOM 909 C C . HIS A 1 114 ? 8.760 -2.367 2.500 1.00 96.81 114 HIS A C 1
ATOM 911 O O . HIS A 1 114 ? 9.475 -1.599 1.859 1.00 96.81 114 HIS A O 1
ATOM 917 N N . ARG A 1 115 ? 8.306 -2.071 3.728 1.00 96.38 115 ARG A N 1
ATOM 918 C CA . ARG A 1 115 ? 8.518 -0.800 4.446 1.00 96.38 115 ARG A CA 1
ATOM 919 C C . ARG A 1 115 ? 8.058 0.420 3.640 1.00 96.38 115 ARG A C 1
ATOM 921 O O . ARG A 1 115 ? 8.774 1.416 3.541 1.00 96.38 115 ARG A O 1
ATOM 928 N N . ILE A 1 116 ? 6.872 0.310 3.054 1.00 97.44 116 ILE A N 1
ATOM 929 C CA . ILE A 1 116 ? 6.192 1.410 2.371 1.00 97.44 116 ILE A CA 1
ATOM 930 C C . ILE A 1 116 ? 5.396 2.221 3.394 1.00 97.44 116 ILE A C 1
ATOM 932 O O . ILE A 1 116 ? 4.830 1.660 4.334 1.00 97.44 116 ILE A O 1
ATOM 936 N N . ASP A 1 117 ? 5.359 3.537 3.198 1.00 96.62 117 ASP A N 1
ATOM 937 C CA . ASP A 1 117 ? 4.533 4.447 3.986 1.00 96.62 117 ASP A CA 1
ATOM 938 C C . ASP A 1 117 ? 3.049 4.051 3.919 1.00 96.62 117 ASP A C 1
ATOM 940 O O . ASP A 1 117 ? 2.436 4.014 2.852 1.00 96.62 117 ASP A O 1
ATOM 944 N N . MET A 1 118 ? 2.467 3.765 5.084 1.00 97.44 118 MET A N 1
ATOM 945 C CA . MET A 1 118 ? 1.087 3.296 5.198 1.00 97.44 118 MET A CA 1
ATOM 946 C C . MET A 1 118 ? 0.046 4.392 4.967 1.00 97.44 118 MET A C 1
ATOM 948 O O . MET A 1 118 ? -1.118 4.065 4.739 1.00 97.44 118 MET A O 1
ATOM 952 N N . ASN A 1 119 ? 0.438 5.673 4.952 1.00 96.88 119 ASN A N 1
ATOM 953 C CA . ASN A 1 119 ? -0.475 6.758 4.577 1.00 96.88 119 ASN A CA 1
ATOM 954 C C . ASN A 1 119 ? -0.992 6.595 3.142 1.00 96.88 119 ASN A C 1
ATOM 956 O O . ASN A 1 119 ? -2.120 6.995 2.864 1.00 96.88 119 ASN A O 1
ATOM 960 N N . LEU A 1 120 ? -0.239 5.905 2.272 1.00 97.25 120 LEU A N 1
ATOM 961 C CA . LEU A 1 120 ? -0.661 5.558 0.914 1.00 97.25 120 LEU A CA 1
ATOM 962 C C . LEU A 1 120 ? -2.028 4.856 0.870 1.00 97.25 120 LEU A C 1
ATOM 964 O O . LEU A 1 120 ? -2.778 5.050 -0.085 1.00 97.25 120 LEU A O 1
ATOM 968 N N . LEU A 1 121 ? -2.373 4.070 1.898 1.00 97.12 121 LEU A N 1
ATOM 969 C CA . LEU A 1 121 ? -3.657 3.366 1.970 1.00 97.12 121 LEU A CA 1
ATOM 970 C C . LEU A 1 121 ? -4.847 4.337 1.923 1.00 97.12 121 LEU A C 1
ATOM 972 O O . LEU A 1 121 ? -5.867 4.032 1.310 1.00 97.12 121 LEU A O 1
ATOM 976 N N . VAL A 1 122 ? -4.691 5.496 2.566 1.00 96.31 122 VAL A N 1
ATOM 977 C CA . VAL A 1 122 ? -5.702 6.555 2.642 1.00 96.31 122 VAL A CA 1
ATOM 978 C C . VAL A 1 122 ? -5.527 7.536 1.484 1.00 96.31 122 VAL A C 1
ATOM 980 O O . VAL A 1 122 ? -6.492 7.892 0.815 1.00 96.31 122 VAL A O 1
ATOM 983 N N . ASP A 1 123 ? -4.290 7.947 1.214 1.00 96.12 123 ASP A N 1
ATOM 984 C CA . ASP A 1 123 ? -3.992 9.065 0.317 1.00 96.12 123 ASP A CA 1
ATOM 985 C C . ASP A 1 123 ? -4.184 8.736 -1.165 1.00 96.12 123 ASP A C 1
ATOM 987 O O . ASP A 1 123 ? -4.368 9.644 -1.972 1.00 96.12 123 ASP A O 1
ATOM 991 N N . TYR A 1 124 ? -4.135 7.456 -1.553 1.00 95.38 124 TYR A N 1
ATOM 992 C CA . TYR A 1 124 ? -4.281 7.075 -2.959 1.00 95.38 124 TYR A CA 1
ATOM 993 C C . TYR A 1 124 ? -5.677 7.382 -3.506 1.00 95.38 124 TYR A C 1
ATOM 995 O O . TYR A 1 124 ? -5.814 7.945 -4.592 1.00 95.38 124 TYR A O 1
ATOM 1003 N N . ARG A 1 125 ? -6.720 7.020 -2.749 1.00 93.69 125 ARG A N 1
ATOM 1004 C CA . ARG A 1 125 ? -8.128 7.233 -3.114 1.00 93.69 125 ARG A CA 1
ATOM 1005 C C . ARG A 1 125 ? -8.946 7.558 -1.860 1.00 93.69 125 ARG A C 1
ATOM 1007 O O . ARG A 1 125 ? -9.746 6.722 -1.437 1.00 93.69 125 ARG A O 1
ATOM 1014 N N . PRO A 1 126 ? -8.785 8.760 -1.275 1.00 94.81 126 PRO A N 1
ATOM 1015 C CA . PRO A 1 126 ? -9.339 9.082 0.041 1.00 94.81 126 PRO A CA 1
ATOM 1016 C C . PRO A 1 126 ? -10.852 8.884 0.097 1.00 94.81 126 PRO A C 1
ATOM 1018 O O . PRO A 1 126 ? -11.337 8.191 0.980 1.00 94.81 126 PRO A O 1
ATOM 1021 N N . ASN A 1 127 ? -11.597 9.378 -0.894 1.00 94.31 127 ASN A N 1
ATOM 1022 C CA . ASN A 1 127 ? -13.057 9.226 -0.924 1.00 94.31 127 ASN A CA 1
ATOM 1023 C C . ASN A 1 127 ? -13.498 7.753 -0.930 1.00 94.31 127 ASN A C 1
ATOM 1025 O O . ASN A 1 127 ? -14.424 7.390 -0.213 1.00 94.31 127 ASN A O 1
ATOM 1029 N N . VAL A 1 128 ? -12.800 6.900 -1.691 1.00 95.50 128 VAL A N 1
ATOM 1030 C CA . VAL A 1 128 ? -13.101 5.460 -1.755 1.00 95.50 128 VAL A CA 1
ATOM 1031 C C . VAL A 1 128 ? -12.750 4.782 -0.434 1.00 95.50 128 VAL A C 1
ATOM 1033 O O . VAL A 1 128 ? -13.528 3.967 0.053 1.00 95.50 128 VAL A O 1
ATOM 1036 N N . PHE A 1 129 ? -11.610 5.133 0.170 1.00 96.81 129 PHE A N 1
ATOM 1037 C CA . PHE A 1 129 ? -11.217 4.603 1.475 1.00 96.81 129 PHE A CA 1
ATOM 1038 C C . PHE A 1 129 ? -12.223 4.979 2.569 1.00 96.81 129 PHE A C 1
ATOM 1040 O O . PHE A 1 129 ? -12.618 4.118 3.348 1.00 96.81 129 PHE A O 1
ATOM 1047 N N . LEU A 1 130 ? -12.674 6.237 2.607 1.00 96.75 130 LEU A N 1
ATOM 1048 C CA . LEU A 1 130 ? -13.660 6.715 3.581 1.00 96.75 130 LEU A CA 1
ATOM 1049 C C . LEU A 1 130 ? -15.000 5.979 3.453 1.00 96.75 130 LEU A C 1
ATOM 1051 O O . LEU A 1 130 ? -15.602 5.638 4.467 1.00 96.75 130 LEU A O 1
ATOM 1055 N N . GLU A 1 131 ? -15.443 5.700 2.225 1.00 97.50 131 GLU A N 1
ATOM 1056 C CA . GLU A 1 131 ? -16.670 4.940 1.961 1.00 97.50 131 GLU A CA 1
ATOM 1057 C C . GLU A 1 131 ? -16.566 3.476 2.428 1.00 97.50 131 GLU A C 1
ATOM 1059 O O . GLU A 1 131 ? -17.533 2.925 2.952 1.00 97.50 131 GLU A O 1
ATOM 1064 N N . HIS A 1 132 ? -15.382 2.863 2.318 1.00 97.88 132 HIS A N 1
ATOM 1065 C CA . HIS A 1 132 ? -15.169 1.431 2.577 1.00 97.88 132 HIS A CA 1
ATOM 1066 C C . HIS A 1 132 ? -14.396 1.132 3.873 1.00 97.88 132 HIS A C 1
ATOM 1068 O O . HIS A 1 132 ? -14.008 -0.013 4.128 1.00 97.88 132 HIS A O 1
ATOM 1074 N N . ILE A 1 133 ? -14.184 2.125 4.742 1.00 97.56 133 ILE A N 1
ATOM 1075 C CA . ILE A 1 133 ? -13.442 1.938 5.999 1.00 97.56 133 ILE A CA 1
ATOM 1076 C C . ILE A 1 133 ? -14.132 0.935 6.939 1.00 97.56 133 ILE A C 1
ATOM 1078 O O . ILE A 1 133 ? -13.469 0.201 7.676 1.00 97.56 133 ILE A O 1
ATOM 1082 N N . GLY A 1 134 ? -15.460 0.831 6.864 1.00 97.19 134 GLY A N 1
ATOM 1083 C CA . GLY A 1 134 ? -16.209 -0.195 7.586 1.00 97.19 134 GLY A CA 1
ATOM 1084 C C . GLY A 1 134 ? -15.885 -1.611 7.107 1.00 97.19 134 GLY A C 1
ATOM 1085 O O . GLY A 1 134 ? -15.711 -2.514 7.925 1.00 97.19 134 GLY A O 1
ATOM 1086 N N . ASP A 1 135 ? -15.735 -1.821 5.795 1.00 96.44 135 ASP A N 1
ATOM 1087 C CA . ASP A 1 135 ? -15.345 -3.122 5.231 1.00 96.44 135 ASP A CA 1
ATOM 1088 C C . ASP A 1 135 ? -13.904 -3.482 5.597 1.00 96.44 135 ASP A C 1
ATOM 1090 O O . ASP A 1 135 ? -13.596 -4.638 5.911 1.00 96.44 135 ASP A O 1
ATOM 1094 N N . PHE A 1 136 ? -13.024 -2.480 5.646 1.00 97.50 136 PHE A N 1
ATOM 1095 C CA . PHE A 1 136 ? -11.673 -2.629 6.173 1.00 97.50 136 PHE A CA 1
ATOM 1096 C C . PHE A 1 136 ? -11.682 -3.147 7.620 1.00 97.50 136 PHE A C 1
ATOM 1098 O O . PHE A 1 136 ? -11.072 -4.180 7.899 1.00 97.50 136 PHE A O 1
ATOM 1105 N N . ILE A 1 137 ? -12.422 -2.503 8.528 1.00 97.62 137 ILE A N 1
ATOM 1106 C CA . ILE A 1 137 ? -12.483 -2.917 9.939 1.00 97.62 137 ILE A CA 1
ATOM 1107 C C . ILE A 1 137 ? -13.162 -4.282 10.112 1.00 97.62 137 ILE A C 1
ATOM 1109 O O . ILE A 1 137 ? -12.685 -5.115 10.887 1.00 97.62 137 ILE A O 1
ATOM 1113 N N . ARG A 1 138 ? -14.235 -4.568 9.362 1.00 94.69 138 ARG A N 1
ATOM 1114 C CA . ARG A 1 138 ? -14.911 -5.878 9.398 1.00 94.69 138 ARG A CA 1
ATOM 1115 C C . ARG A 1 138 ? -14.011 -7.014 8.907 1.00 94.69 138 ARG A C 1
ATOM 1117 O O . ARG A 1 138 ? -14.028 -8.103 9.483 1.00 94.69 138 ARG A O 1
ATOM 1124 N N . SER A 1 139 ? -13.212 -6.775 7.867 1.00 93.94 139 SER A N 1
ATOM 1125 C CA . SER A 1 139 ? -12.290 -7.774 7.308 1.00 93.94 139 SER A CA 1
ATOM 1126 C C . SER A 1 139 ? -10.982 -7.917 8.099 1.00 93.94 139 SER A C 1
ATOM 1128 O O . SER A 1 139 ? -10.328 -8.965 8.015 1.00 93.94 139 SER A O 1
ATOM 1130 N N . ALA A 1 140 ? -10.606 -6.917 8.903 1.00 94.88 140 ALA A N 1
ATOM 1131 C CA . ALA A 1 140 ? -9.411 -6.952 9.735 1.00 94.88 140 ALA A CA 1
ATOM 1132 C C . ALA A 1 140 ? -9.502 -8.054 10.802 1.00 94.88 140 ALA A C 1
ATOM 1134 O O . ALA A 1 140 ? -10.423 -8.099 11.609 1.00 94.88 140 ALA A O 1
ATOM 1135 N N . LYS A 1 141 ? -8.538 -8.978 10.804 1.00 91.25 141 LYS A N 1
ATOM 1136 C CA . LYS A 1 141 ? -8.403 -10.033 11.832 1.00 91.25 141 LYS A CA 1
ATOM 1137 C C . LYS A 1 141 ? -7.205 -9.816 12.756 1.00 91.25 141 LYS A C 1
ATOM 1139 O O . LYS A 1 141 ? -7.070 -10.521 13.744 1.00 91.25 141 LYS A O 1
ATOM 1144 N N . ASP A 1 142 ? -6.333 -8.887 12.386 1.00 93.38 142 ASP A N 1
ATOM 1145 C CA . ASP A 1 142 ? -5.068 -8.601 13.049 1.00 93.38 142 ASP A CA 1
ATOM 1146 C C . ASP A 1 142 ? -5.098 -7.134 13.512 1.00 93.38 142 ASP A C 1
ATOM 1148 O O . ASP A 1 142 ? -4.904 -6.241 12.677 1.00 93.38 142 ASP A O 1
ATOM 1152 N N . PRO A 1 143 ? -5.406 -6.869 14.796 1.00 96.31 143 PRO A N 1
ATOM 1153 C CA . PRO A 1 143 ? -5.472 -5.510 15.320 1.00 96.31 143 PRO A CA 1
ATOM 1154 C C . PRO A 1 143 ? -4.104 -4.814 15.304 1.00 96.31 143 PRO A C 1
ATOM 1156 O O . PRO A 1 143 ? -4.054 -3.596 15.143 1.00 96.31 143 PRO A O 1
ATOM 1159 N N . ASP A 1 144 ? -2.992 -5.553 15.380 1.00 96.94 144 ASP A N 1
ATOM 1160 C CA . ASP A 1 144 ? -1.647 -4.968 15.373 1.00 96.94 144 ASP A CA 1
ATOM 1161 C C . ASP A 1 144 ? -1.322 -4.332 14.023 1.00 96.94 144 ASP A C 1
ATOM 1163 O O . ASP A 1 144 ? -0.684 -3.278 13.954 1.00 96.94 144 ASP A O 1
ATOM 1167 N N . LEU A 1 145 ? -1.788 -4.940 12.928 1.00 97.00 145 LEU A N 1
ATOM 1168 C CA . LEU A 1 145 ? -1.602 -4.371 11.596 1.00 97.00 145 LEU A CA 1
ATOM 1169 C C . LEU A 1 145 ? -2.396 -3.069 11.411 1.00 97.00 145 LEU A C 1
ATOM 1171 O O . LEU A 1 145 ? -1.899 -2.142 10.771 1.00 97.00 145 LEU A O 1
ATOM 1175 N N . VAL A 1 146 ? -3.589 -2.969 12.004 1.00 98.19 146 VAL A N 1
ATOM 1176 C CA . VAL A 1 146 ? -4.377 -1.724 12.001 1.00 98.19 146 VAL A CA 1
ATOM 1177 C C . VAL A 1 146 ? -3.737 -0.674 12.914 1.00 98.19 146 VAL A C 1
ATOM 1179 O O . VAL A 1 146 ? -3.641 0.491 12.539 1.00 98.19 146 VAL A O 1
ATOM 1182 N N . ASN A 1 147 ? -3.214 -1.074 14.073 1.00 98.38 147 ASN A N 1
ATOM 1183 C CA . ASN A 1 147 ? -2.476 -0.175 14.963 1.00 98.38 147 ASN A CA 1
ATOM 1184 C C . ASN A 1 147 ? -1.216 0.390 14.304 1.00 98.38 147 ASN A C 1
ATOM 1186 O O . ASN A 1 147 ? -0.882 1.554 14.522 1.00 98.38 147 ASN A O 1
ATOM 1190 N N . LEU A 1 148 ? -0.540 -0.394 13.460 1.00 98.00 148 LEU A N 1
ATOM 1191 C CA . LEU A 1 148 ? 0.608 0.088 12.697 1.00 98.00 148 LEU A CA 1
ATOM 1192 C C . LEU A 1 148 ? 0.208 1.181 11.695 1.00 98.00 148 LEU A C 1
ATOM 1194 O O . LEU A 1 148 ? 0.914 2.184 11.587 1.00 98.00 148 LEU A O 1
ATOM 1198 N N . LEU A 1 149 ? -0.947 1.033 11.032 1.00 98.19 149 LEU A N 1
ATOM 1199 C CA . LEU A 1 149 ? -1.529 2.096 10.207 1.00 98.19 149 LEU A CA 1
ATOM 1200 C C . LEU A 1 149 ? -1.799 3.347 11.054 1.00 98.19 149 LEU A C 1
ATOM 1202 O O . LEU A 1 149 ? -1.317 4.422 10.707 1.00 98.19 149 LEU A O 1
ATOM 1206 N N . ILE A 1 150 ? -2.505 3.210 12.182 1.00 98.44 150 ILE A N 1
ATOM 1207 C CA . ILE A 1 150 ? -2.837 4.337 13.072 1.00 98.44 150 ILE A CA 1
ATOM 1208 C C . ILE A 1 150 ? -1.571 5.063 13.538 1.00 98.44 150 ILE A C 1
ATOM 1210 O O . ILE A 1 150 ? -1.499 6.292 13.492 1.00 98.44 150 ILE A O 1
ATOM 1214 N N . ALA A 1 151 ? -0.545 4.319 13.950 1.00 98.00 151 ALA A N 1
ATOM 1215 C CA . ALA A 1 151 ? 0.724 4.886 14.383 1.00 98.00 151 ALA A CA 1
ATOM 1216 C C . ALA A 1 151 ? 1.394 5.705 13.266 1.00 98.00 151 ALA A C 1
ATOM 1218 O O . ALA A 1 151 ? 1.887 6.806 13.533 1.00 98.00 151 ALA A O 1
ATOM 1219 N N . ALA A 1 152 ? 1.356 5.205 12.027 1.00 97.50 152 ALA A N 1
ATOM 1220 C CA . ALA A 1 152 ? 1.941 5.846 10.852 1.00 97.50 152 ALA A CA 1
ATOM 1221 C C . ALA A 1 152 ? 1.160 7.072 10.341 1.00 97.50 152 ALA A C 1
ATOM 1223 O O . ALA A 1 152 ? 1.756 7.917 9.664 1.00 97.50 152 ALA A O 1
ATOM 1224 N N . LEU A 1 153 ? -0.138 7.201 10.656 1.00 97.44 153 LEU A N 1
ATOM 1225 C CA . LEU A 1 153 ? -0.966 8.315 10.177 1.00 97.44 153 LEU A CA 1
ATOM 1226 C C . LEU A 1 153 ? -0.338 9.675 10.510 1.00 97.44 153 LEU A C 1
ATOM 1228 O O . LEU A 1 153 ? 0.107 9.932 11.632 1.00 97.44 153 LEU A O 1
ATOM 1232 N N . ASN A 1 154 ? -0.331 10.571 9.534 1.00 95.44 154 ASN A N 1
ATOM 1233 C CA . ASN A 1 154 ? 0.036 11.974 9.697 1.00 95.44 154 ASN A CA 1
ATOM 1234 C C . ASN A 1 154 ? -0.753 12.824 8.689 1.00 95.44 154 ASN A C 1
ATOM 1236 O O . ASN A 1 154 ? -1.396 12.266 7.816 1.00 95.44 154 ASN A O 1
ATOM 1240 N N . ASN A 1 155 ? -0.739 14.154 8.796 1.00 94.88 155 ASN A N 1
ATOM 1241 C CA . ASN A 1 155 ? -1.539 15.021 7.913 1.00 94.88 155 ASN A CA 1
ATOM 1242 C C . ASN A 1 155 ? -0.886 15.321 6.547 1.00 94.88 155 ASN A C 1
ATOM 1244 O O . ASN A 1 155 ? -1.469 16.048 5.747 1.00 94.88 155 ASN A O 1
ATOM 1248 N N . HIS A 1 156 ? 0.298 14.778 6.254 1.00 92.62 156 HIS A N 1
ATOM 1249 C CA . HIS A 1 156 ? 0.939 14.928 4.947 1.00 92.62 156 HIS A CA 1
ATOM 1250 C C . HIS A 1 156 ? 0.469 13.836 3.983 1.00 92.62 156 HIS A C 1
ATOM 1252 O O . HIS A 1 156 ? 0.008 12.776 4.409 1.00 92.62 156 HIS A O 1
ATOM 1258 N N . CYS A 1 157 ? 0.582 14.101 2.683 1.00 92.00 157 CYS A N 1
ATOM 1259 C CA . CYS A 1 157 ? 0.340 13.100 1.648 1.00 92.00 157 CYS A CA 1
ATOM 1260 C C . CYS A 1 157 ? 1.554 12.167 1.532 1.00 92.00 157 CYS A C 1
ATOM 1262 O O . CYS A 1 157 ? 2.696 12.618 1.663 1.00 92.00 157 CYS A O 1
ATOM 1264 N N . SER A 1 158 ? 1.311 10.882 1.289 1.00 93.94 158 SER A N 1
ATOM 1265 C CA . SER A 1 158 ? 2.365 9.913 1.002 1.00 93.94 158 SER A CA 1
ATOM 1266 C C . SER A 1 158 ? 3.203 10.332 -0.209 1.00 93.94 158 SER A C 1
ATOM 1268 O O . SER A 1 158 ? 2.665 10.817 -1.200 1.00 93.94 158 SER A O 1
ATOM 1270 N N . GLU A 1 159 ? 4.510 10.050 -0.181 1.00 91.31 159 GLU A N 1
ATOM 1271 C CA . GLU A 1 159 ? 5.433 10.342 -1.298 1.00 91.31 159 GLU A CA 1
ATOM 1272 C C . GLU A 1 159 ? 5.057 9.624 -2.613 1.00 91.31 159 GLU A C 1
ATOM 1274 O O . GLU A 1 159 ? 5.569 9.958 -3.677 1.00 91.31 159 GLU A O 1
ATOM 1279 N N . TRP A 1 160 ? 4.163 8.632 -2.544 1.00 91.25 160 TRP A N 1
ATOM 1280 C CA . TRP A 1 160 ? 3.685 7.829 -3.675 1.00 91.25 160 TRP A CA 1
ATOM 1281 C C . TRP A 1 160 ? 2.346 8.316 -4.258 1.00 91.25 160 TRP A C 1
ATOM 1283 O O . TRP A 1 160 ? 1.741 7.619 -5.092 1.00 91.25 160 TRP A O 1
ATOM 1293 N N . CYS A 1 161 ? 1.890 9.493 -3.819 1.00 88.19 161 CYS A N 1
ATOM 1294 C CA . CYS A 1 161 ? 0.660 10.149 -4.239 1.00 88.19 161 CYS A CA 1
ATOM 1295 C C . CYS A 1 161 ? 0.894 11.626 -4.577 1.00 88.19 161 CYS A C 1
ATOM 1297 O O . CYS A 1 161 ? 1.367 12.395 -3.749 1.00 88.19 161 CYS A O 1
ATOM 1299 N N . ASP A 1 162 ? 0.428 12.040 -5.755 1.00 80.06 162 ASP A N 1
ATOM 1300 C CA . ASP A 1 162 ? 0.445 13.445 -6.196 1.00 80.06 162 ASP A CA 1
ATOM 1301 C C . ASP A 1 162 ? -0.845 14.204 -5.809 1.00 80.06 162 ASP A C 1
ATOM 1303 O O . ASP A 1 162 ? -1.128 15.292 -6.309 1.00 80.06 162 ASP A O 1
ATOM 1307 N N . GLY A 1 163 ? -1.679 13.603 -4.954 1.00 78.75 163 GLY A N 1
ATOM 1308 C CA . GLY A 1 163 ? -2.978 14.140 -4.552 1.00 78.75 163 GLY A CA 1
ATOM 1309 C C . GLY A 1 163 ? -2.883 15.279 -3.535 1.00 78.75 163 GLY A C 1
ATOM 1310 O O . GLY A 1 163 ? -1.915 15.396 -2.783 1.00 78.75 163 GLY A O 1
ATOM 1311 N N . VAL A 1 164 ? -3.935 16.103 -3.477 1.00 83.25 164 VAL A N 1
ATOM 1312 C CA . VAL A 1 164 ? -4.070 17.142 -2.446 1.00 83.25 164 VAL A CA 1
ATOM 1313 C C . VAL A 1 164 ? -4.230 16.469 -1.076 1.00 83.25 164 VAL A C 1
ATOM 1315 O O . VAL A 1 164 ? -5.107 15.611 -0.938 1.00 83.25 164 VAL A O 1
ATOM 1318 N N . PRO A 1 165 ? -3.429 16.847 -0.059 1.00 85.25 165 PRO A N 1
ATOM 1319 C CA . PRO A 1 165 ? -3.569 16.300 1.283 1.00 85.25 165 PRO A CA 1
ATOM 1320 C C . PRO A 1 165 ? -4.982 16.515 1.823 1.00 85.25 165 PRO A C 1
ATOM 1322 O O . PRO A 1 165 ? -5.541 17.610 1.737 1.00 85.25 165 PRO A O 1
ATOM 1325 N N . MET A 1 166 ? -5.550 15.467 2.411 1.00 89.81 166 MET A N 1
ATOM 1326 C CA . MET A 1 166 ? -6.839 15.563 3.080 1.00 89.81 166 MET A CA 1
ATOM 1327 C C . MET A 1 166 ? -6.730 16.483 4.303 1.00 89.81 166 MET A C 1
ATOM 1329 O O . MET A 1 166 ? -5.834 16.328 5.135 1.00 89.81 166 MET A O 1
ATOM 1333 N N . ASN A 1 167 ? -7.662 17.431 4.422 1.00 91.31 167 ASN A N 1
ATOM 1334 C CA . ASN A 1 167 ? -7.728 18.297 5.591 1.00 91.31 167 ASN A CA 1
ATOM 1335 C C . ASN A 1 167 ? -8.093 17.482 6.837 1.00 91.31 167 ASN A C 1
ATOM 1337 O O . ASN A 1 167 ? -9.019 16.675 6.796 1.00 91.31 167 ASN A O 1
ATOM 1341 N N . ASP A 1 168 ? -7.365 17.719 7.926 1.00 94.88 168 ASP A N 1
ATOM 1342 C CA . ASP A 1 168 ? -7.535 17.033 9.210 1.00 94.88 168 ASP A CA 1
ATOM 1343 C C . ASP A 1 168 ? -7.609 15.494 9.099 1.00 94.88 168 ASP A C 1
ATOM 1345 O O . ASP A 1 168 ? -8.392 14.820 9.776 1.00 94.88 168 ASP A O 1
ATOM 1349 N N . LYS A 1 169 ? -6.788 14.931 8.196 1.00 95.94 169 LYS A N 1
ATOM 1350 C CA . LYS A 1 169 ? -6.778 13.503 7.850 1.00 95.94 169 LYS A CA 1
ATOM 1351 C C . LYS A 1 169 ? -6.676 12.616 9.084 1.00 95.94 169 LYS A C 1
ATOM 1353 O O . LYS A 1 169 ? -7.434 11.659 9.203 1.00 95.94 169 LYS A O 1
ATOM 1358 N N . VAL A 1 170 ? -5.746 12.918 9.993 1.00 97.75 170 VAL A N 1
ATOM 1359 C CA . VAL A 1 170 ? -5.523 12.099 11.193 1.00 97.75 170 VAL A CA 1
ATOM 1360 C C . VAL A 1 170 ? -6.814 11.974 11.992 1.00 97.75 170 VAL A C 1
ATOM 1362 O O . VAL A 1 170 ? -7.260 10.850 12.200 1.00 97.75 170 VAL A O 1
ATOM 1365 N N . ASN A 1 171 ? -7.438 13.09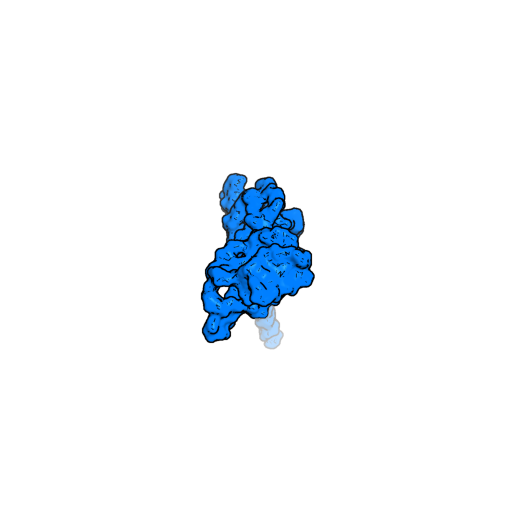4 12.366 1.00 97.75 171 ASN A N 1
ATOM 1366 C CA . ASN A 1 171 ? -8.654 13.079 13.175 1.00 97.75 171 ASN A CA 1
ATOM 1367 C C . ASN A 1 171 ? -9.820 12.410 12.443 1.00 97.75 171 ASN A C 1
ATOM 1369 O O . ASN A 1 171 ? -10.498 11.561 13.017 1.00 97.75 171 ASN A O 1
ATOM 1373 N N . CYS A 1 172 ? -10.015 12.724 11.158 1.00 97.62 172 CYS A N 1
ATOM 1374 C CA . CYS A 1 172 ? -11.091 12.127 10.371 1.00 97.62 172 CYS A CA 1
ATOM 1375 C C . CYS A 1 172 ? -10.989 10.595 10.321 1.00 97.62 172 CYS A C 1
ATOM 1377 O O . CYS A 1 172 ? -11.970 9.894 10.581 1.00 97.62 172 CYS A O 1
ATOM 1379 N N . ILE A 1 173 ? -9.795 10.062 10.045 1.00 98.12 173 ILE A N 1
ATOM 1380 C CA . ILE A 1 173 ? -9.583 8.614 9.998 1.00 98.12 173 ILE A CA 1
ATOM 1381 C C . ILE A 1 173 ? -9.708 7.999 11.393 1.00 98.12 173 ILE A C 1
ATOM 1383 O O . ILE A 1 173 ? -10.368 6.972 11.536 1.00 98.12 173 ILE A O 1
ATOM 1387 N N . THR A 1 174 ? -9.131 8.606 12.435 1.00 98.31 174 THR A N 1
ATOM 1388 C CA . THR A 1 174 ? -9.241 8.061 13.799 1.00 98.31 174 THR A CA 1
ATOM 1389 C C . THR A 1 174 ? -10.680 8.027 14.307 1.00 98.31 174 THR A C 1
ATOM 1391 O O . THR A 1 174 ? -11.068 7.064 14.971 1.00 98.31 174 THR A O 1
ATOM 1394 N N . ASP A 1 175 ? -11.493 9.022 13.959 1.00 98.12 175 ASP A N 1
ATOM 1395 C CA . ASP A 1 175 ? -12.898 9.094 14.360 1.00 98.12 175 ASP A CA 1
ATOM 1396 C C . ASP A 1 175 ? -13.727 8.005 13.677 1.00 98.12 175 ASP A C 1
ATOM 1398 O O . ASP A 1 175 ? -14.504 7.306 14.334 1.00 98.12 175 ASP A O 1
ATOM 1402 N N . LEU A 1 176 ? -13.515 7.803 12.374 1.00 98.38 176 LEU A N 1
ATOM 1403 C CA . LEU A 1 176 ? -14.172 6.738 11.621 1.00 98.38 176 LEU A CA 1
ATOM 1404 C C . LEU A 1 176 ? -13.747 5.350 12.109 1.00 98.38 176 LEU A C 1
ATOM 1406 O O . LEU A 1 176 ? -14.609 4.509 12.345 1.00 98.38 176 LEU A O 1
ATOM 1410 N N . LEU A 1 177 ? -12.451 5.114 12.336 1.00 98.06 177 LEU A N 1
ATOM 1411 C CA . LEU A 1 177 ? -11.967 3.841 12.883 1.00 98.06 177 LEU A CA 1
ATOM 1412 C C . LEU A 1 177 ? -12.591 3.547 14.250 1.00 98.06 177 LEU A C 1
ATOM 1414 O O . LEU A 1 177 ? -13.059 2.434 14.484 1.00 98.06 177 LEU A O 1
ATOM 1418 N N . THR A 1 178 ? -12.640 4.545 15.135 1.00 98.00 178 THR A N 1
ATOM 1419 C CA . THR A 1 178 ? -13.258 4.405 16.461 1.00 98.00 178 THR A CA 1
ATOM 1420 C C . THR A 1 178 ? -14.736 4.046 16.331 1.00 98.00 178 THR A C 1
ATOM 1422 O O . THR A 1 178 ? -15.193 3.086 16.953 1.00 98.00 178 THR A O 1
ATOM 1425 N N . LYS A 1 179 ? -15.477 4.769 15.482 1.00 98.12 179 LYS A N 1
ATOM 1426 C CA . LYS A 1 179 ? -16.900 4.519 15.226 1.00 98.12 179 LYS A CA 1
ATOM 1427 C C . LYS A 1 179 ? -17.147 3.101 14.706 1.00 98.12 179 LYS A C 1
ATOM 1429 O O . LYS A 1 179 ? -18.003 2.399 15.245 1.00 98.12 179 LYS A O 1
ATOM 1434 N N . GLU A 1 180 ? -16.396 2.670 13.694 1.00 98.06 180 GLU A N 1
ATOM 1435 C CA . GLU A 1 180 ? -16.559 1.340 13.103 1.00 98.06 180 GLU A CA 1
ATOM 1436 C C . GLU A 1 180 ? -16.233 0.236 14.117 1.00 98.06 180 GLU A C 1
ATOM 1438 O O . GLU A 1 180 ? -16.996 -0.720 14.235 1.00 98.06 180 GLU A O 1
ATOM 1443 N N . VAL A 1 181 ? -15.171 0.384 14.919 1.00 97.19 181 VAL A N 1
ATOM 1444 C CA . VAL A 1 181 ? -14.810 -0.597 15.958 1.00 97.19 181 VAL A CA 1
ATOM 1445 C C . VAL A 1 181 ? -15.881 -0.701 17.046 1.00 97.19 181 VAL A C 1
ATOM 1447 O O . VAL A 1 181 ? -16.247 -1.811 17.430 1.00 97.19 181 VAL A O 1
ATOM 1450 N N . VAL A 1 182 ? -16.420 0.422 17.531 1.00 95.69 182 VAL A N 1
ATOM 1451 C CA . VAL A 1 182 ? -17.479 0.422 18.559 1.00 95.69 182 VAL A CA 1
ATOM 1452 C C . VAL A 1 182 ? -18.766 -0.228 18.036 1.00 95.69 182 VAL A C 1
ATOM 1454 O O . VAL A 1 182 ? -19.467 -0.906 18.791 1.00 95.69 182 VAL A O 1
ATOM 1457 N N . SER A 1 183 ? -19.044 -0.092 16.736 1.00 95.62 183 SER A N 1
ATOM 1458 C CA . SER A 1 183 ? -20.206 -0.707 16.083 1.00 95.62 183 SER A CA 1
ATOM 1459 C C . SER A 1 183 ? -20.095 -2.224 15.870 1.00 95.62 183 SER A C 1
ATOM 1461 O O . SER A 1 183 ? -21.090 -2.864 15.523 1.00 95.62 183 SER A O 1
ATOM 1463 N N . LEU A 1 184 ? -18.915 -2.824 16.077 1.00 95.38 184 LEU A N 1
ATOM 1464 C CA . LEU A 1 184 ? -18.734 -4.268 15.933 1.00 95.38 184 LEU A CA 1
ATOM 1465 C C . LEU A 1 184 ? -19.532 -5.053 16.993 1.00 95.38 184 LEU A C 1
ATOM 1467 O O . LEU A 1 184 ? -19.712 -4.570 18.114 1.00 95.38 184 LEU A O 1
ATOM 1471 N N . PRO A 1 185 ? -19.944 -6.301 16.688 1.00 92.88 185 PRO A N 1
ATOM 1472 C CA . PRO A 1 185 ? -20.482 -7.222 17.689 1.00 92.88 185 PRO A CA 1
ATOM 1473 C C . PRO A 1 185 ? -19.508 -7.424 18.854 1.00 92.88 185 PRO A C 1
ATOM 1475 O O . PRO A 1 185 ? -18.295 -7.417 18.636 1.00 92.88 185 PRO A O 1
ATOM 1478 N N . HIS A 1 186 ? -20.031 -7.663 20.061 1.00 88.50 186 HIS A N 1
ATOM 1479 C CA . HIS A 1 186 ? -19.247 -7.729 21.303 1.00 88.50 186 HIS A CA 1
ATOM 1480 C C . HIS A 1 186 ? -17.989 -8.613 21.188 1.00 88.50 186 HIS A C 1
ATOM 1482 O O . HIS A 1 186 ? -16.880 -8.127 21.410 1.00 88.50 186 HIS A O 1
ATOM 1488 N N . GLU A 1 187 ? -18.135 -9.852 20.703 1.00 88.38 187 GLU A N 1
ATOM 1489 C CA . GLU A 1 187 ? -17.024 -10.802 20.508 1.00 88.38 187 GLU A CA 1
ATOM 1490 C C . GLU A 1 187 ? -15.877 -10.222 19.664 1.00 88.38 187 GLU A C 1
ATOM 1492 O O . GLU A 1 187 ? -14.697 -10.393 19.963 1.00 88.38 187 GLU A O 1
ATOM 1497 N N . ARG A 1 188 ? -16.219 -9.502 18.592 1.00 92.19 188 ARG A N 1
ATOM 1498 C CA . ARG A 1 188 ? -15.251 -8.876 17.683 1.00 92.19 188 ARG A CA 1
ATOM 1499 C C . ARG A 1 188 ? -14.697 -7.577 18.252 1.00 92.19 188 ARG A C 1
ATOM 1501 O O . ARG A 1 188 ? -13.520 -7.280 18.050 1.00 92.19 188 ARG A O 1
ATOM 1508 N N . ARG A 1 189 ? -15.536 -6.814 18.949 1.00 92.94 189 ARG A N 1
ATOM 1509 C CA . ARG A 1 189 ? -15.186 -5.537 19.566 1.00 92.94 189 ARG A CA 1
ATOM 1510 C C . ARG A 1 189 ? -14.129 -5.712 20.653 1.00 92.94 189 ARG A C 1
ATOM 1512 O O . ARG A 1 189 ? -13.195 -4.921 20.661 1.00 92.94 189 ARG A O 1
ATOM 1519 N N . ILE A 1 190 ? -14.193 -6.772 21.468 1.00 89.50 190 ILE A N 1
ATOM 1520 C CA . ILE A 1 190 ? -13.157 -7.083 22.475 1.00 89.50 190 ILE A CA 1
ATOM 1521 C C . ILE A 1 190 ? -11.769 -7.169 21.837 1.00 89.50 190 ILE A C 1
ATOM 1523 O O . ILE A 1 190 ? -10.825 -6.519 22.283 1.00 89.50 190 ILE A O 1
ATOM 1527 N N . HIS A 1 191 ? -11.646 -7.927 20.748 1.00 91.12 191 HIS A N 1
ATOM 1528 C CA . HIS A 1 191 ? -10.367 -8.098 20.058 1.00 91.12 191 HIS A CA 1
ATOM 1529 C C . HIS A 1 191 ? -9.882 -6.827 19.352 1.00 91.12 191 HIS A C 1
ATOM 1531 O O . HIS A 1 191 ? -8.679 -6.635 19.184 1.00 91.12 191 HIS A O 1
ATOM 1537 N N . MET A 1 192 ? -10.806 -5.958 18.940 1.00 95.75 192 MET A N 1
ATOM 1538 C CA . MET A 1 192 ? -10.503 -4.725 18.215 1.00 95.75 192 MET A CA 1
ATOM 1539 C C . MET A 1 192 ? -10.435 -3.488 19.118 1.00 95.75 192 MET A C 1
ATOM 1541 O O . MET A 1 192 ? -10.068 -2.423 18.631 1.00 95.75 192 MET A O 1
ATOM 1545 N N . LEU A 1 193 ? -10.731 -3.591 20.419 1.00 95.06 193 LEU A N 1
ATOM 1546 C CA . LEU A 1 193 ? -10.795 -2.438 21.325 1.00 95.06 193 LEU A CA 1
ATOM 1547 C C . LEU A 1 193 ? -9.491 -1.634 21.321 1.00 95.06 193 LEU A C 1
ATOM 1549 O O . LEU A 1 193 ? -9.520 -0.406 21.285 1.00 95.06 193 LEU A O 1
ATOM 1553 N N . VAL A 1 194 ? -8.346 -2.322 21.279 1.00 96.62 194 VAL A N 1
ATOM 1554 C CA . VAL A 1 194 ? -7.022 -1.686 21.201 1.00 96.62 194 VAL A CA 1
ATOM 1555 C C . VAL A 1 194 ? -6.893 -0.738 20.006 1.00 96.62 194 VAL A C 1
ATOM 1557 O O . VAL A 1 194 ? -6.249 0.294 20.137 1.00 96.62 194 VAL A O 1
ATOM 1560 N N . VAL A 1 195 ? -7.564 -1.028 18.887 1.00 98.19 195 VAL A N 1
ATOM 1561 C CA . VAL A 1 195 ? -7.585 -0.174 17.691 1.00 98.19 195 VAL A CA 1
ATOM 1562 C C . VAL A 1 195 ? -8.325 1.132 17.966 1.00 98.19 195 VAL A C 1
ATOM 1564 O O . VAL A 1 195 ? -7.810 2.203 17.650 1.00 98.19 195 VAL A O 1
ATOM 1567 N N . ALA A 1 196 ? -9.501 1.067 18.598 1.00 98.00 196 ALA A N 1
ATOM 1568 C CA . ALA A 1 196 ? -10.253 2.263 18.984 1.00 98.00 196 ALA A CA 1
ATOM 1569 C C . ALA A 1 196 ? -9.471 3.121 19.991 1.00 98.00 196 ALA A C 1
ATOM 1571 O O . ALA A 1 196 ? -9.396 4.340 19.850 1.00 98.00 196 ALA A O 1
ATOM 1572 N N . LEU A 1 197 ? -8.826 2.490 20.977 1.00 98.19 197 LEU A N 1
ATOM 1573 C CA . LEU A 1 197 ? -7.997 3.201 21.953 1.00 98.19 197 LEU A CA 1
ATOM 1574 C C . LEU A 1 197 ? -6.793 3.870 21.281 1.00 98.19 197 LEU A C 1
ATOM 1576 O O . LEU A 1 197 ? -6.548 5.055 21.502 1.00 98.19 197 LEU A O 1
ATOM 1580 N N . SER A 1 198 ? -6.068 3.150 20.420 1.00 98.31 198 SER A N 1
ATOM 1581 C CA . SER A 1 198 ? -4.958 3.716 19.651 1.00 98.31 198 SER A CA 1
ATOM 1582 C C . SER A 1 198 ? -5.408 4.878 18.769 1.00 98.31 198 SER A C 1
ATOM 1584 O O . SER A 1 198 ? -4.702 5.882 18.702 1.00 98.31 198 SER A O 1
ATOM 1586 N N . ALA A 1 199 ? -6.582 4.788 18.139 1.00 98.50 199 ALA A N 1
ATOM 1587 C CA . ALA A 1 199 ? -7.138 5.865 17.328 1.00 98.50 199 ALA A CA 1
ATOM 1588 C C . ALA A 1 199 ? -7.424 7.126 18.166 1.00 98.50 199 ALA A C 1
ATOM 1590 O O . ALA A 1 199 ? -6.949 8.209 17.826 1.00 98.50 199 ALA A O 1
ATOM 1591 N N . LEU A 1 200 ? -8.103 6.988 19.307 1.00 98.44 200 LEU A N 1
ATOM 1592 C CA . LEU A 1 200 ? -8.402 8.109 20.210 1.00 98.44 200 LEU A CA 1
ATOM 1593 C C . LEU A 1 200 ? -7.146 8.780 20.781 1.00 98.44 200 LEU A C 1
ATOM 1595 O O . LEU A 1 200 ? -7.120 9.996 20.977 1.00 98.44 200 LEU A O 1
ATOM 1599 N N . LEU A 1 201 ? -6.096 7.999 21.045 1.00 98.25 201 LEU A N 1
ATOM 1600 C CA . LEU A 1 201 ? -4.811 8.514 21.527 1.00 98.25 201 LEU A CA 1
ATOM 1601 C C . LEU A 1 201 ? -3.948 9.118 20.409 1.00 98.25 201 LEU A C 1
ATOM 1603 O O . LEU A 1 201 ? -3.060 9.922 20.693 1.00 98.25 201 LEU A O 1
ATOM 1607 N N . LYS A 1 202 ? -4.191 8.741 19.149 1.00 98.00 202 LYS A N 1
ATOM 1608 C CA . LYS A 1 202 ? -3.521 9.302 17.969 1.00 98.00 202 LYS A CA 1
ATOM 1609 C C . LYS A 1 202 ? -4.132 10.632 17.520 1.00 98.00 202 LYS A C 1
ATOM 1611 O O . LYS A 1 202 ? -3.415 11.448 16.936 1.00 98.00 202 LYS A O 1
ATOM 1616 N N . ALA A 1 203 ? -5.421 10.843 17.784 1.00 97.38 203 ALA A N 1
ATOM 1617 C CA . ALA A 1 203 ? -6.121 12.088 17.493 1.00 97.38 203 ALA A CA 1
ATOM 1618 C C . ALA A 1 203 ? -5.405 13.311 18.098 1.00 97.38 203 ALA A C 1
ATOM 1620 O O . ALA A 1 203 ? -4.690 13.222 19.100 1.00 97.38 203 ALA A O 1
ATOM 1621 N N . THR A 1 204 ? -5.588 14.469 17.470 1.00 93.94 204 THR A N 1
ATOM 1622 C CA . THR A 1 204 ? -5.018 15.750 17.894 1.00 93.94 204 THR A CA 1
ATOM 1623 C C . THR A 1 204 ? -6.139 16.786 18.046 1.00 93.94 204 THR A C 1
ATOM 1625 O O . THR A 1 204 ? -6.682 17.226 17.034 1.00 93.94 204 THR A O 1
ATOM 1628 N N . PRO A 1 205 ? -6.476 17.223 19.279 1.00 96.69 205 PRO A N 1
ATOM 1629 C CA . PRO A 1 205 ? -5.889 16.809 20.559 1.00 96.69 205 PRO A CA 1
ATOM 1630 C C . PRO A 1 205 ? -6.239 15.361 20.945 1.00 96.69 205 PRO A C 1
ATOM 1632 O O . PRO A 1 205 ? -7.244 14.811 20.500 1.00 96.69 205 PRO A O 1
ATOM 1635 N N . GLN A 1 206 ? -5.419 14.755 21.809 1.00 97.12 206 GLN A N 1
ATOM 1636 C CA . GLN A 1 206 ? -5.636 13.380 22.273 1.00 97.12 206 GLN A CA 1
ATOM 1637 C C . GLN A 1 206 ? -6.926 13.258 23.093 1.00 97.12 206 GLN A C 1
ATOM 1639 O O . GLN A 1 206 ? -7.153 14.019 24.037 1.00 97.12 206 GLN A O 1
ATOM 1644 N N . ARG A 1 207 ? -7.741 12.243 22.800 1.00 97.56 207 ARG A N 1
ATOM 1645 C CA . ARG A 1 207 ? -9.072 12.033 23.401 1.00 97.56 207 ARG A CA 1
ATOM 1646 C C . ARG A 1 207 ? -9.024 11.049 24.577 1.00 97.56 207 ARG A C 1
ATOM 1648 O O . ARG A 1 207 ? -9.764 10.069 24.635 1.00 97.56 207 ARG A O 1
ATOM 1655 N N . VAL A 1 208 ? -8.139 11.309 25.545 1.00 96.69 208 VAL A N 1
ATOM 1656 C CA . VAL A 1 208 ? -7.846 10.396 26.676 1.00 96.69 208 VAL A CA 1
ATOM 1657 C C . VAL A 1 208 ? -9.090 10.069 27.510 1.00 96.69 208 VAL A C 1
ATOM 1659 O O . VAL A 1 208 ? -9.292 8.922 27.900 1.00 96.69 208 VAL A O 1
ATOM 1662 N N . GLN A 1 209 ? -9.948 11.059 27.773 1.00 96.50 209 GLN A N 1
ATOM 1663 C CA . GLN A 1 209 ? -11.160 10.851 28.574 1.00 96.50 209 GLN A CA 1
ATOM 1664 C C . GLN A 1 209 ? -12.131 9.866 27.913 1.00 96.50 209 GLN A C 1
ATOM 1666 O O . GLN A 1 209 ? -12.757 9.065 28.602 1.00 96.50 209 GLN A O 1
ATOM 1671 N N . GLU A 1 210 ? -12.242 9.901 26.589 1.00 97.00 210 GLU A N 1
ATOM 1672 C CA . GLU A 1 210 ? -13.112 8.995 25.837 1.00 97.00 210 GLU A CA 1
ATOM 1673 C C . GLU A 1 210 ? -12.533 7.585 25.789 1.00 97.00 210 GLU A C 1
ATOM 1675 O O . GLU A 1 210 ? -13.268 6.620 25.981 1.00 97.00 210 GLU A O 1
ATOM 1680 N N . ALA A 1 211 ? -11.210 7.463 25.655 1.00 96.62 211 ALA A N 1
ATOM 1681 C CA . ALA A 1 211 ? -10.527 6.177 25.748 1.00 96.62 211 ALA A CA 1
ATOM 1682 C C . ALA A 1 211 ? -10.767 5.508 27.117 1.00 96.62 211 ALA A C 1
ATOM 1684 O O . ALA A 1 211 ? -11.084 4.322 27.182 1.00 96.62 211 ALA A O 1
ATOM 1685 N N . LEU A 1 212 ? -10.692 6.275 28.212 1.00 95.62 212 LEU A N 1
ATOM 1686 C CA . LEU A 1 212 ? -10.989 5.770 29.558 1.00 95.62 212 LEU A CA 1
ATOM 1687 C C . LEU A 1 212 ? -12.458 5.358 29.720 1.00 95.62 212 LEU A C 1
ATOM 1689 O O . LEU A 1 212 ? -12.730 4.321 30.323 1.00 95.62 212 LEU A O 1
ATOM 1693 N N . ARG A 1 213 ? -13.403 6.131 29.169 1.00 95.62 213 ARG A N 1
ATOM 1694 C CA . ARG A 1 213 ? -14.829 5.763 29.180 1.00 95.62 213 ARG A CA 1
ATOM 1695 C C . ARG A 1 213 ? -15.076 4.455 28.440 1.00 95.62 213 ARG A C 1
ATOM 1697 O O . ARG A 1 213 ? -15.720 3.581 29.007 1.00 95.62 213 ARG A O 1
ATOM 1704 N N . LEU A 1 214 ? -14.489 4.282 27.254 1.00 94.12 214 LEU A N 1
ATOM 1705 C CA . LEU A 1 214 ? -14.597 3.033 26.498 1.00 94.12 214 LEU A CA 1
ATOM 1706 C C . LEU A 1 214 ? -14.052 1.835 27.284 1.00 94.12 214 LEU A C 1
ATOM 1708 O O . LEU A 1 214 ? -14.683 0.785 27.294 1.00 94.12 214 LEU A O 1
ATOM 1712 N N . ILE A 1 215 ? -12.923 1.982 27.987 1.00 93.06 215 ILE A N 1
ATOM 1713 C CA . ILE A 1 215 ? -12.384 0.911 28.845 1.00 93.06 215 ILE A CA 1
ATOM 1714 C C . ILE A 1 215 ? -13.380 0.541 29.952 1.00 93.06 215 ILE A C 1
ATOM 1716 O O . ILE A 1 215 ? -13.615 -0.644 30.197 1.00 93.06 215 ILE A O 1
ATOM 1720 N N . ILE A 1 216 ? -13.971 1.538 30.617 1.00 90.94 216 ILE A N 1
ATOM 1721 C CA . ILE A 1 216 ? -14.938 1.323 31.703 1.00 90.94 216 ILE A CA 1
ATOM 1722 C C . ILE A 1 216 ? -16.197 0.630 31.175 1.00 90.94 216 ILE A C 1
ATOM 1724 O O . ILE A 1 216 ? -16.619 -0.377 31.740 1.00 90.94 216 ILE A O 1
ATOM 1728 N N . GLU A 1 217 ? -16.780 1.143 30.091 1.00 88.81 217 GLU A N 1
ATOM 1729 C CA . GLU A 1 217 ? -17.974 0.576 29.456 1.00 88.81 217 GLU A CA 1
ATOM 1730 C C . GLU A 1 217 ? -17.751 -0.888 29.076 1.00 88.81 217 GLU A C 1
ATOM 1732 O O . GLU A 1 217 ? -18.561 -1.749 29.419 1.00 88.81 217 GLU A O 1
ATOM 1737 N N . HIS A 1 218 ? -16.603 -1.187 28.470 1.00 85.38 218 HIS A N 1
ATOM 1738 C CA . HIS A 1 218 ? -16.269 -2.539 28.045 1.00 85.38 218 HIS A CA 1
ATOM 1739 C C . HIS A 1 218 ? -15.999 -3.490 29.221 1.00 85.38 218 HIS A C 1
ATOM 1741 O O . HIS A 1 218 ? -16.412 -4.648 29.200 1.00 85.38 218 HIS A O 1
ATOM 1747 N N . THR A 1 219 ? -15.359 -3.001 30.289 1.00 83.50 219 THR A N 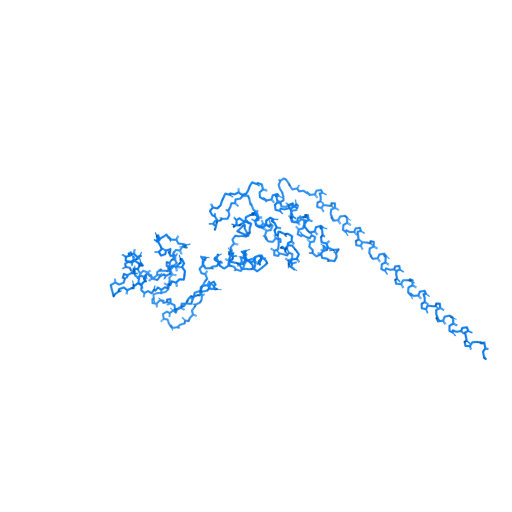1
ATOM 1748 C CA . THR A 1 219 ? -15.132 -3.787 31.516 1.00 83.50 219 THR A CA 1
ATOM 1749 C C . THR A 1 219 ? -16.457 -4.135 32.201 1.00 83.50 219 THR A C 1
ATOM 1751 O O . THR A 1 219 ? -16.646 -5.260 32.673 1.00 83.50 219 THR A O 1
ATOM 1754 N N . ASN A 1 220 ? -17.398 -3.189 32.232 1.00 83.50 220 ASN A N 1
ATOM 1755 C CA . ASN A 1 220 ? -18.725 -3.397 32.807 1.00 83.50 220 ASN A CA 1
ATOM 1756 C C . ASN A 1 220 ? -19.554 -4.391 31.980 1.00 83.50 220 ASN A C 1
ATOM 1758 O O . ASN A 1 220 ? -20.160 -5.290 32.561 1.00 83.50 220 ASN A O 1
ATOM 1762 N N . GLU A 1 221 ? -19.544 -4.269 30.648 1.00 81.31 221 GLU A N 1
ATOM 1763 C CA . GLU A 1 221 ? -20.225 -5.192 29.723 1.00 81.31 221 GLU A CA 1
ATOM 1764 C C . GLU A 1 221 ? -19.731 -6.636 29.929 1.00 81.31 221 GLU A C 1
ATOM 1766 O O . GLU A 1 221 ? -20.526 -7.535 30.212 1.00 81.31 221 GLU A O 1
ATOM 1771 N N . HIS A 1 222 ? -18.409 -6.837 29.951 1.00 77.81 222 HIS A N 1
ATOM 1772 C CA . HIS A 1 222 ? -17.800 -8.143 30.216 1.00 77.81 222 HIS A CA 1
ATOM 1773 C C . HIS A 1 222 ? -18.139 -8.686 31.619 1.00 77.81 222 HIS A C 1
ATOM 1775 O O . HIS A 1 222 ? -18.315 -9.891 31.813 1.00 77.81 222 HIS A O 1
ATOM 1781 N N . THR A 1 223 ? -18.229 -7.820 32.631 1.00 77.75 223 THR A N 1
ATOM 1782 C CA . THR A 1 223 ? -18.604 -8.240 33.992 1.00 77.75 223 THR A CA 1
ATOM 1783 C C . THR A 1 223 ? -20.045 -8.757 34.033 1.00 77.75 223 THR A C 1
ATOM 1785 O O . THR A 1 223 ? -20.315 -9.778 34.668 1.00 77.75 223 THR A O 1
ATOM 1788 N N . LEU A 1 224 ? -20.968 -8.094 33.331 1.00 78.25 224 LEU A N 1
ATOM 1789 C CA . LEU A 1 224 ? -22.365 -8.522 33.239 1.00 78.25 224 LEU A CA 1
ATOM 1790 C C . LEU A 1 224 ? -22.513 -9.862 32.509 1.00 78.25 224 LEU A C 1
ATOM 1792 O O . LEU A 1 224 ? -23.273 -10.711 32.974 1.00 78.25 224 LEU A O 1
ATOM 1796 N N . GLU A 1 225 ? -21.762 -10.095 31.429 1.00 78.56 225 GLU A N 1
ATOM 1797 C CA . GLU A 1 225 ? -21.773 -11.385 30.724 1.00 78.56 225 GLU A CA 1
ATOM 1798 C C . GLU A 1 225 ? -21.334 -12.546 31.622 1.00 78.56 225 GLU A C 1
ATOM 1800 O O . GLU A 1 225 ? -21.998 -13.584 31.659 1.00 78.56 225 GLU A O 1
ATOM 1805 N N . LEU A 1 226 ? -20.265 -12.367 32.406 1.00 80.38 226 LEU A N 1
ATOM 1806 C CA . LEU A 1 226 ? -19.807 -13.387 33.357 1.00 80.38 226 LEU A CA 1
ATOM 1807 C C . LEU A 1 226 ? -20.878 -13.712 34.405 1.00 80.38 226 LEU A C 1
ATOM 1809 O O . LEU A 1 226 ? -21.082 -14.879 34.753 1.00 80.38 226 LEU A O 1
ATOM 1813 N N . ILE A 1 227 ? -21.584 -12.689 34.897 1.00 81.12 227 ILE A N 1
ATOM 1814 C CA . ILE A 1 227 ? -22.678 -12.868 35.853 1.00 81.12 227 ILE A CA 1
ATOM 1815 C C . ILE A 1 227 ? -23.827 -13.639 35.197 1.00 81.12 227 ILE A C 1
ATOM 1817 O O . ILE A 1 227 ? -24.262 -14.648 35.755 1.00 81.12 227 ILE A O 1
ATOM 1821 N N . LEU A 1 228 ? -24.288 -13.224 34.015 1.00 82.44 228 LEU A N 1
ATOM 1822 C CA . LEU A 1 228 ? -25.379 -13.885 33.292 1.00 82.44 228 LEU A CA 1
ATOM 1823 C C . LEU A 1 228 ? -25.046 -15.344 32.962 1.00 82.44 228 LEU A C 1
ATOM 1825 O O . LEU A 1 228 ? -25.869 -16.229 33.194 1.00 82.44 228 LEU A O 1
ATOM 1829 N N . PHE A 1 229 ? -23.818 -15.614 32.519 1.00 85.56 229 PHE A N 1
ATOM 1830 C CA . PHE A 1 229 ? -23.332 -16.971 32.284 1.00 85.56 229 PHE A CA 1
ATOM 1831 C C . PHE A 1 229 ? -23.362 -17.816 33.566 1.00 85.56 229 PHE A C 1
ATOM 1833 O O . PHE A 1 229 ? -23.852 -18.947 33.564 1.00 85.56 229 PHE A O 1
ATOM 1840 N N . SER A 1 230 ? -22.915 -17.254 34.695 1.00 82.62 230 SER A N 1
ATOM 1841 C CA . SER A 1 230 ? -22.955 -17.948 35.989 1.00 82.62 230 SER A CA 1
ATOM 1842 C C . SER A 1 230 ? -24.381 -18.234 36.478 1.00 82.62 230 SER A C 1
ATOM 1844 O O . SER A 1 230 ? -24.621 -19.270 37.101 1.00 82.62 230 SER A O 1
ATOM 1846 N N . LEU A 1 231 ? -25.336 -17.342 36.193 1.00 84.75 231 LEU A N 1
ATOM 1847 C CA . LEU A 1 231 ? -26.746 -17.522 36.538 1.00 84.75 231 LEU A CA 1
ATOM 1848 C C . LEU A 1 231 ? -27.395 -18.597 35.661 1.00 84.75 231 LEU A C 1
ATOM 1850 O O . LEU A 1 231 ? -28.047 -19.488 36.201 1.00 84.75 231 LEU A O 1
ATOM 1854 N N . SER A 1 232 ? -27.129 -18.583 34.353 1.00 85.56 232 SER A N 1
ATOM 1855 C CA . SER A 1 232 ? -27.612 -19.602 33.414 1.00 85.56 232 SER A CA 1
ATOM 1856 C C . SER A 1 232 ? -27.130 -21.012 33.784 1.00 85.56 232 SER A C 1
ATOM 1858 O O . SER A 1 232 ? -27.920 -21.957 33.804 1.00 85.56 232 SER A O 1
ATOM 1860 N N . LEU A 1 233 ? -25.855 -21.164 34.167 1.00 84.44 233 LEU A N 1
ATOM 1861 C CA . LEU A 1 233 ? -25.332 -22.447 34.649 1.00 84.44 233 LEU A CA 1
ATOM 1862 C C . LEU A 1 233 ? -26.056 -22.929 35.914 1.00 84.44 233 LEU A C 1
ATOM 1864 O O . LEU A 1 233 ? -26.396 -24.108 36.018 1.00 84.44 233 LEU A O 1
ATOM 1868 N N . ARG A 1 234 ? -26.335 -22.019 36.858 1.00 82.88 234 ARG A N 1
ATOM 1869 C CA . ARG A 1 234 ? -27.066 -22.349 38.093 1.00 82.88 234 ARG A CA 1
ATOM 1870 C C . ARG A 1 234 ? -28.506 -22.779 37.819 1.00 82.88 234 ARG A C 1
ATOM 1872 O O . ARG A 1 234 ? -29.002 -23.661 38.516 1.00 82.88 234 ARG A O 1
ATOM 1879 N N . GLU A 1 235 ? -29.182 -22.178 36.844 1.00 82.62 235 GLU A N 1
ATOM 1880 C CA . GLU A 1 235 ? -30.538 -22.578 36.443 1.00 82.62 235 GLU A CA 1
ATOM 1881 C C . GLU A 1 235 ? -30.547 -23.987 35.840 1.00 82.62 235 GLU A C 1
ATOM 1883 O O . GLU A 1 235 ? -31.299 -24.845 36.304 1.00 82.62 235 GLU A O 1
ATOM 1888 N N . HIS A 1 236 ? -29.622 -24.288 34.926 1.00 79.25 236 HIS A N 1
ATOM 1889 C CA . HIS A 1 236 ? -29.494 -25.631 34.354 1.00 79.25 236 HIS A CA 1
ATOM 1890 C C . HIS A 1 236 ? -29.131 -26.713 35.386 1.00 79.25 236 HIS A C 1
ATOM 1892 O O . HIS A 1 236 ? -29.569 -27.864 35.280 1.00 79.25 236 HIS A O 1
ATOM 1898 N N . GLU A 1 237 ? -28.331 -26.381 36.402 1.00 79.06 237 GLU A N 1
ATOM 1899 C CA . GLU A 1 237 ? -28.062 -27.293 37.518 1.00 79.06 237 GLU A CA 1
ATOM 1900 C C . GLU A 1 237 ? -29.307 -27.541 38.380 1.00 79.06 237 GLU A C 1
ATOM 1902 O O . GLU A 1 237 ? -29.538 -28.682 38.802 1.00 79.06 237 GLU A O 1
ATOM 1907 N N . ARG A 1 238 ? -30.142 -26.518 38.614 1.00 75.12 238 ARG A N 1
ATOM 1908 C CA . ARG A 1 238 ? -31.418 -26.677 39.332 1.00 75.12 238 ARG A CA 1
ATOM 1909 C C . ARG A 1 238 ? -32.378 -27.588 38.574 1.00 75.12 238 ARG A C 1
ATOM 1911 O O . ARG A 1 238 ? -32.852 -28.554 39.167 1.00 75.12 238 ARG A O 1
ATOM 1918 N N . GLU A 1 239 ? -32.577 -27.366 37.277 1.00 79.06 239 GLU A N 1
ATOM 1919 C CA . GLU A 1 239 ? -33.453 -28.192 36.429 1.00 79.06 239 GLU A CA 1
ATOM 1920 C C . GLU A 1 239 ? -33.033 -29.672 36.434 1.00 79.06 239 GLU A C 1
ATOM 1922 O O . GLU A 1 239 ? -33.850 -30.567 36.663 1.00 79.06 239 GLU A O 1
ATOM 1927 N N . LYS A 1 240 ? -31.729 -29.956 36.298 1.00 73.31 240 LYS A N 1
ATOM 1928 C CA . LYS A 1 240 ? -31.198 -31.331 36.392 1.00 73.31 240 LYS A CA 1
ATOM 1929 C C . LYS A 1 240 ? -31.418 -31.964 37.765 1.00 73.31 240 LYS A C 1
ATOM 1931 O O . LYS A 1 240 ? -31.544 -33.189 37.874 1.00 73.31 240 LYS A O 1
ATOM 1936 N N . THR A 1 241 ? -31.407 -31.162 38.826 1.00 71.00 241 THR A N 1
ATOM 1937 C CA . THR A 1 241 ? -31.632 -31.640 40.196 1.00 71.00 241 THR A CA 1
ATOM 1938 C C . THR A 1 241 ? -33.112 -31.948 40.427 1.00 71.00 241 THR A C 1
ATOM 1940 O O . THR A 1 241 ? -33.435 -32.983 41.018 1.00 71.00 241 THR A O 1
ATOM 1943 N N . GLU A 1 242 ? -34.010 -31.123 39.886 1.00 71.75 242 GLU A N 1
ATOM 1944 C CA . GLU A 1 242 ? -35.458 -31.345 39.907 1.00 71.75 242 GLU A CA 1
ATOM 1945 C C . GLU A 1 242 ? -35.865 -32.579 39.092 1.00 71.75 242 GLU A C 1
ATOM 1947 O O . GLU A 1 242 ? -36.583 -33.435 39.614 1.00 71.75 242 GLU A O 1
ATOM 1952 N N . GLU A 1 243 ? -35.324 -32.777 37.884 1.00 67.50 243 GLU A N 1
ATOM 1953 C CA . GLU A 1 243 ? -35.571 -33.989 37.085 1.00 67.50 243 GLU A CA 1
ATOM 1954 C C . GLU A 1 243 ? -35.098 -35.273 37.787 1.00 67.50 243 GLU A C 1
ATOM 1956 O O . GLU A 1 243 ? -35.784 -36.303 37.765 1.00 67.50 243 GLU A O 1
ATOM 1961 N N . LYS A 1 244 ? -33.931 -35.238 38.446 1.00 66.12 244 LYS A N 1
ATOM 1962 C CA . LYS A 1 244 ? -33.434 -36.373 39.245 1.00 66.12 244 LYS A CA 1
ATOM 1963 C C . LYS A 1 244 ? -34.314 -36.635 40.470 1.00 66.12 244 LYS A C 1
ATOM 1965 O O . LYS A 1 244 ? -34.514 -37.797 40.836 1.00 66.12 244 LYS A O 1
ATOM 1970 N N . GLY A 1 245 ? -34.839 -35.584 41.099 1.00 64.12 245 GLY A N 1
ATOM 1971 C CA . GLY A 1 245 ? -35.785 -35.678 42.210 1.00 64.12 245 GLY A CA 1
ATOM 1972 C C . GLY A 1 245 ? -37.128 -36.280 41.791 1.00 64.12 245 GLY A C 1
ATOM 1973 O O . GLY A 1 245 ? -37.661 -37.143 42.495 1.00 64.12 245 GLY A O 1
ATOM 1974 N N . LEU A 1 246 ? -37.636 -35.891 40.619 1.00 59.66 246 LEU A N 1
ATOM 1975 C CA . LEU A 1 246 ? -38.886 -36.400 40.059 1.00 59.66 246 LEU A CA 1
ATOM 1976 C C . LEU A 1 246 ? -38.764 -37.883 39.688 1.00 59.66 246 LEU A C 1
ATOM 1978 O O . LEU A 1 246 ? -39.580 -38.687 40.135 1.00 59.66 246 LEU A O 1
ATOM 1982 N N . LYS A 1 247 ? -37.677 -38.278 39.007 1.00 58.28 247 LYS A N 1
ATOM 1983 C CA . LYS A 1 247 ? -37.393 -39.691 38.701 1.00 58.28 247 LYS A CA 1
ATOM 1984 C C . LYS A 1 247 ? -37.298 -40.538 39.975 1.00 58.28 247 LYS A C 1
ATOM 1986 O O . LYS A 1 247 ? -37.910 -41.598 40.038 1.00 58.28 247 LYS A O 1
ATOM 1991 N N . LYS A 1 248 ? -36.616 -40.069 41.031 1.00 58.16 248 LYS A N 1
ATOM 1992 C CA . LYS A 1 248 ? -36.537 -40.791 42.322 1.00 58.16 248 LYS A CA 1
ATOM 1993 C C . LYS A 1 248 ? -37.889 -40.966 43.024 1.00 58.16 248 LYS A C 1
ATOM 1995 O O . LYS A 1 248 ? -38.063 -41.964 43.719 1.00 58.16 248 LYS A O 1
ATOM 2000 N N . LYS A 1 249 ? -38.831 -40.029 42.869 1.00 57.97 249 LYS A N 1
ATOM 2001 C CA . LYS A 1 249 ? -40.196 -40.179 43.400 1.00 57.97 249 LYS A CA 1
ATOM 2002 C C . LYS A 1 249 ? -40.997 -41.218 42.615 1.00 57.97 249 LYS A C 1
ATOM 2004 O O . LYS A 1 249 ? -41.705 -41.997 43.240 1.00 57.97 249 LYS A O 1
ATOM 2009 N N . THR A 1 250 ? -40.829 -41.302 41.296 1.00 52.69 250 THR A N 1
ATOM 2010 C CA . THR A 1 250 ? -41.517 -42.301 40.460 1.00 52.69 250 THR A CA 1
ATOM 2011 C C . THR A 1 250 ? -41.087 -43.743 40.776 1.00 52.69 250 THR A C 1
ATOM 2013 O O . THR A 1 250 ? -41.926 -44.633 40.770 1.00 52.69 250 THR A O 1
ATOM 2016 N N . TYR A 1 251 ? -39.823 -43.986 41.151 1.00 52.19 251 TYR A N 1
ATOM 2017 C CA . TYR A 1 251 ? -39.343 -45.327 41.547 1.00 52.19 251 TYR A CA 1
ATOM 2018 C C . TYR A 1 251 ? -39.704 -45.750 42.985 1.00 52.19 251 TYR A C 1
ATOM 2020 O O . TYR A 1 251 ? -39.361 -46.856 43.387 1.00 52.19 251 TYR A O 1
ATOM 2028 N N . ARG A 1 252 ? -40.357 -44.893 43.783 1.00 52.19 252 ARG A N 1
ATOM 2029 C CA . ARG A 1 252 ? -40.781 -45.211 45.164 1.00 52.19 252 ARG A CA 1
ATOM 2030 C C . ARG A 1 252 ? -42.264 -45.588 45.291 1.00 52.19 252 ARG A C 1
ATOM 2032 O O . ARG A 1 252 ? -42.712 -45.807 46.410 1.00 52.19 252 ARG A O 1
ATOM 2039 N N . ILE A 1 253 ? -43.012 -45.625 44.184 1.00 51.75 253 ILE A N 1
ATOM 2040 C CA . ILE A 1 253 ? -44.470 -45.873 44.163 1.00 51.75 253 ILE A CA 1
ATOM 2041 C C . ILE A 1 253 ? -44.816 -47.255 43.554 1.00 51.75 253 ILE A C 1
ATOM 2043 O O . ILE A 1 253 ? -45.987 -47.563 43.381 1.00 51.75 253 ILE A O 1
ATOM 2047 N N . ASN A 1 254 ? -43.827 -48.119 43.294 1.00 41.31 254 ASN A N 1
ATOM 2048 C CA . ASN A 1 254 ? -44.048 -49.519 42.900 1.00 41.31 254 ASN A CA 1
ATOM 2049 C C . ASN A 1 254 ? -43.504 -50.479 43.954 1.00 41.31 254 ASN A C 1
ATOM 2051 O O . ASN A 1 254 ? -42.369 -50.227 44.422 1.00 41.31 254 ASN A O 1
#